Protein AF-A0A0P7BGS3-F1 (afdb_monomer_lite)

Radius of gyration: 25.05 Å; chains: 1; bounding box: 42×76×69 Å

pLDDT: mean 79.67, std 17.04, range [30.45, 95.75]

Organism: NCBI:txid78410

Sequence (194 aa):
MATTLTALPCDEKRPASTSEMSQTPFRKRADVFRLRREVEAMNYVRSHTSISVPSIFDTDMGVDDNEEGWILMERIPGRQLDEAWPKMMKAARKPIKNCPRPETVARYRSKLSDDYCITFAHADISWENILVDPTTGSVTGIVDWEMAGFWPEWWEYRKALFGSRSQPWWRDILKQIMKEHESQTEVDMDIEMF

Secondary structure (DSSP, 8-state):
-----PPPPP---PPPPTTGGGSSPEEEEEEHHHHHHHHHHHHHHHHH-S---PPEEEEE--SSTTSEEEEEE-------HHHHGGGS-GGGGHHHHTSS-HHHHHHHHTTS-S---EEEE-SS--GGGEEE-TTT--EEEE--GGG-EEEETTHHHHHHHSSS---HHHHHHHHHHS---HHHHHHHHHHHT-

Structure (mmCIF, N/CA/C/O backbone):
data_AF-A0A0P7BGS3-F1
#
_entry.id   AF-A0A0P7BGS3-F1
#
loop_
_atom_site.group_PDB
_atom_site.id
_atom_site.type_symbol
_atom_site.label_atom_id
_atom_site.label_alt_id
_atom_site.label_comp_id
_atom_site.label_asym_id
_atom_site.label_entity_id
_atom_site.label_seq_id
_atom_site.pdbx_PDB_ins_code
_atom_site.Cartn_x
_atom_site.Cartn_y
_atom_site.Cartn_z
_atom_site.occupancy
_atom_site.B_iso_or_equiv
_atom_site.auth_seq_id
_atom_site.auth_comp_id
_atom_site.auth_asym_id
_atom_site.auth_atom_id
_atom_site.pdbx_PDB_model_num
ATOM 1 N N . MET A 1 1 ? -1.335 56.518 -44.607 1.00 43.69 1 MET A N 1
ATOM 2 C CA . MET A 1 1 ? -1.767 55.675 -43.470 1.00 43.69 1 MET A CA 1
ATOM 3 C C . MET A 1 1 ? -2.932 54.816 -43.931 1.00 43.69 1 MET A C 1
ATOM 5 O O . MET A 1 1 ? -3.704 55.317 -44.736 1.00 43.69 1 MET A O 1
ATOM 9 N N . ALA A 1 2 ? -3.027 53.598 -43.387 1.00 37.81 2 ALA A N 1
ATOM 10 C CA . ALA A 1 2 ? -3.964 52.499 -43.674 1.00 37.81 2 ALA A CA 1
ATOM 11 C C . ALA A 1 2 ? -3.342 51.372 -44.515 1.00 37.81 2 ALA A C 1
ATOM 13 O O . ALA A 1 2 ? -3.339 51.421 -45.741 1.00 37.81 2 ALA A O 1
ATOM 14 N N . THR A 1 3 ? -2.855 50.339 -43.822 1.00 30.45 3 THR A N 1
ATOM 15 C CA . THR A 1 3 ? -2.667 49.003 -44.395 1.00 30.45 3 THR A CA 1
ATOM 16 C C . THR A 1 3 ? -3.462 48.030 -43.537 1.00 30.45 3 THR A C 1
ATOM 18 O O . THR A 1 3 ? -3.101 47.733 -42.401 1.00 30.45 3 THR A O 1
ATOM 21 N N . THR A 1 4 ? -4.592 47.605 -44.087 1.00 33.12 4 THR A N 1
ATOM 22 C CA . THR A 1 4 ? -5.462 46.539 -43.595 1.00 33.12 4 THR A CA 1
ATOM 23 C C . THR A 1 4 ? -4.717 45.207 -43.692 1.00 33.12 4 THR A C 1
ATOM 25 O O . THR A 1 4 ? -4.223 44.865 -44.764 1.00 33.12 4 THR A O 1
ATOM 28 N N . LEU A 1 5 ? -4.626 44.457 -42.592 1.00 32.97 5 LEU A N 1
ATOM 29 C CA . LEU A 1 5 ? -4.100 43.090 -42.583 1.00 32.97 5 LEU A CA 1
ATOM 30 C C . LEU A 1 5 ? -5.274 42.117 -42.724 1.00 32.97 5 LEU A C 1
ATOM 32 O O . LEU A 1 5 ? -6.078 41.946 -41.810 1.00 32.97 5 LEU A O 1
ATOM 36 N N . THR A 1 6 ? -5.392 41.529 -43.910 1.00 32.31 6 THR A N 1
ATOM 37 C CA . THR A 1 6 ? -6.334 40.459 -44.237 1.00 32.31 6 THR A CA 1
ATOM 38 C C . THR A 1 6 ? -5.883 39.151 -43.583 1.00 32.31 6 THR A C 1
ATOM 40 O O . THR A 1 6 ? -4.702 38.808 -43.613 1.00 32.31 6 THR A O 1
ATOM 43 N N . ALA A 1 7 ? -6.832 38.426 -42.991 1.00 36.44 7 ALA A N 1
ATOM 44 C CA . ALA A 1 7 ? -6.627 37.122 -42.368 1.00 36.44 7 ALA A CA 1
ATOM 45 C C . ALA A 1 7 ? -6.146 36.058 -43.374 1.00 36.44 7 ALA A C 1
ATOM 47 O O . ALA A 1 7 ? -6.597 36.033 -44.520 1.00 36.44 7 ALA A O 1
ATOM 48 N N . LEU A 1 8 ? -5.273 35.150 -42.922 1.00 35.50 8 LEU A N 1
ATOM 49 C CA . LEU A 1 8 ? -4.946 33.913 -43.638 1.00 35.50 8 LEU A CA 1
ATOM 50 C C . LEU A 1 8 ? -5.963 32.807 -43.282 1.00 35.50 8 LEU A C 1
ATOM 52 O O . LEU A 1 8 ? -6.430 32.780 -42.140 1.00 35.50 8 LEU A O 1
ATOM 56 N N . PRO A 1 9 ? -6.326 31.907 -44.219 1.00 30.59 9 PRO A N 1
ATOM 57 C CA . PRO A 1 9 ? -7.380 30.918 -44.008 1.00 30.59 9 PRO A CA 1
ATOM 58 C C . PRO A 1 9 ? -6.939 29.751 -43.117 1.00 30.59 9 PRO A C 1
ATOM 60 O O . PRO A 1 9 ? -5.768 29.375 -43.084 1.00 30.59 9 PRO A O 1
ATOM 63 N N . CYS A 1 10 ? -7.927 29.161 -42.443 1.00 36.12 10 CYS A N 1
ATOM 64 C CA . CYS A 1 10 ? -7.837 27.865 -41.778 1.00 36.12 10 CYS A CA 1
ATOM 65 C C . CYS A 1 10 ? -7.614 26.712 -42.769 1.00 36.12 10 CYS A C 1
ATOM 67 O O . CYS A 1 10 ? -8.164 26.715 -43.866 1.00 36.12 10 CYS A O 1
ATOM 69 N N . ASP A 1 11 ? -6.912 25.703 -42.250 1.00 45.09 11 ASP A N 1
ATOM 70 C CA . ASP A 1 11 ? -6.816 24.305 -42.677 1.00 45.09 11 ASP A CA 1
ATOM 71 C C . ASP A 1 11 ? -6.070 23.959 -43.972 1.00 45.09 11 ASP A C 1
ATOM 73 O O . ASP A 1 11 ? -6.602 24.034 -45.069 1.00 45.09 11 ASP A O 1
ATOM 77 N N . GLU A 1 12 ? -4.905 23.333 -43.782 1.00 34.34 12 GLU A N 1
ATOM 78 C CA . GLU A 1 12 ? -4.634 22.019 -44.375 1.00 34.34 12 GLU A CA 1
ATOM 79 C C . GLU A 1 12 ? -3.887 21.156 -43.340 1.00 34.34 12 GLU A C 1
ATOM 81 O O . GLU A 1 12 ? -2.688 21.311 -43.095 1.00 34.34 12 GLU A O 1
ATOM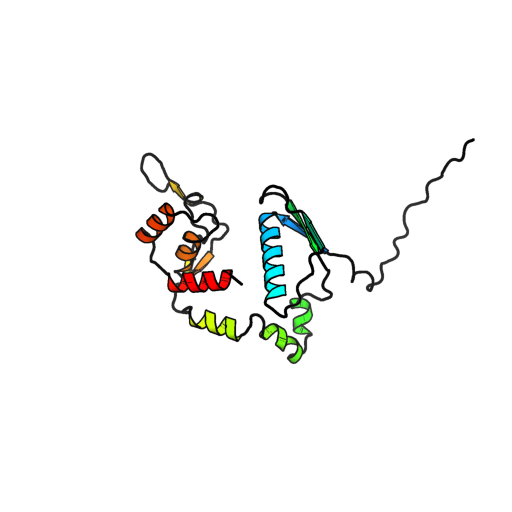 86 N N . LYS A 1 13 ? -4.609 20.234 -42.687 1.00 44.72 13 LYS A N 1
ATOM 87 C CA . LYS A 1 13 ? -4.008 19.185 -41.851 1.00 44.72 13 LYS A CA 1
ATOM 88 C C . LYS A 1 13 ? -3.167 18.262 -42.731 1.00 44.72 13 LYS A C 1
ATOM 90 O O . LYS A 1 13 ? -3.684 17.337 -43.353 1.00 44.72 13 LYS A O 1
ATOM 95 N N . ARG A 1 14 ? -1.852 18.474 -42.738 1.00 34.66 14 ARG A N 1
ATOM 96 C CA . ARG A 1 14 ? -0.886 17.480 -43.216 1.00 34.66 14 ARG A CA 1
ATOM 97 C C . ARG A 1 14 ? -0.911 16.286 -42.241 1.00 34.66 14 ARG A C 1
ATOM 99 O O . ARG A 1 14 ? -0.790 16.515 -41.037 1.00 34.66 14 ARG A O 1
ATOM 106 N N . PRO A 1 15 ? -1.081 15.029 -42.694 1.00 36.66 15 PRO A N 1
ATOM 107 C CA . PRO A 1 15 ? -1.018 13.891 -41.787 1.00 36.66 15 PRO A CA 1
ATOM 108 C C . PRO A 1 15 ? 0.413 13.790 -41.256 1.00 36.66 15 PRO A C 1
ATOM 110 O O . PRO A 1 15 ? 1.356 13.621 -42.032 1.00 36.66 15 PRO A O 1
ATOM 113 N N . ALA A 1 16 ? 0.573 13.955 -39.941 1.00 37.44 16 ALA A N 1
ATOM 114 C CA . ALA A 1 16 ? 1.862 13.814 -39.283 1.00 37.44 16 ALA A CA 1
ATOM 115 C C . ALA A 1 16 ? 2.404 12.408 -39.561 1.00 37.44 16 ALA A C 1
ATOM 117 O O . ALA A 1 16 ? 1.758 11.398 -39.273 1.00 37.44 16 ALA A O 1
ATOM 118 N N . SER A 1 17 ? 3.582 12.360 -40.177 1.00 39.94 17 SER A N 1
ATOM 119 C CA . SER A 1 17 ? 4.311 11.120 -40.404 1.00 39.94 17 SER A CA 1
ATOM 120 C C . SER A 1 17 ? 4.604 10.441 -39.063 1.00 39.94 17 SER A C 1
ATOM 122 O O . SER A 1 17 ? 4.910 11.097 -38.066 1.00 39.94 17 SER A O 1
ATOM 124 N N . THR A 1 18 ? 4.527 9.113 -39.029 1.00 48.16 18 THR A N 1
ATOM 125 C CA . THR A 1 18 ? 4.662 8.267 -37.830 1.00 48.16 18 THR A CA 1
ATOM 126 C C . THR A 1 18 ? 6.005 8.405 -37.091 1.00 48.16 18 THR A C 1
ATOM 128 O O . THR A 1 18 ? 6.179 7.799 -36.037 1.00 48.16 18 THR A O 1
ATOM 131 N N . SER A 1 19 ? 6.948 9.204 -37.602 1.00 46.94 19 SER A N 1
ATOM 132 C CA . SER A 1 19 ? 8.233 9.518 -36.970 1.00 46.94 19 SER A CA 1
ATOM 133 C C . SER A 1 19 ? 8.231 10.766 -36.074 1.00 46.94 19 SER A C 1
ATOM 135 O O . SER A 1 19 ? 9.155 10.912 -35.280 1.00 46.94 19 SER A O 1
ATOM 137 N N . GLU A 1 20 ? 7.224 11.648 -36.136 1.00 46.19 20 GLU A N 1
ATOM 138 C CA . GLU A 1 20 ? 7.198 12.886 -35.321 1.00 46.19 20 GLU A CA 1
ATOM 139 C C . GLU A 1 20 ? 6.562 12.707 -33.929 1.00 46.19 20 GLU A C 1
ATOM 141 O O . GLU A 1 20 ? 6.840 13.473 -33.010 1.00 46.19 20 GLU A O 1
ATOM 146 N N . MET A 1 21 ? 5.777 11.647 -33.708 1.00 49.75 21 MET A N 1
ATOM 147 C CA . MET A 1 21 ? 5.138 11.362 -32.408 1.00 49.75 21 MET A CA 1
ATOM 148 C C . MET A 1 21 ? 6.114 10.924 -31.297 1.00 49.75 21 MET A C 1
ATOM 150 O O . MET A 1 21 ? 5.709 10.749 -30.147 1.00 49.75 21 MET A O 1
ATOM 154 N N . SER A 1 22 ? 7.387 10.706 -31.631 1.00 54.41 22 SER A N 1
ATOM 155 C CA . SER A 1 22 ? 8.377 10.064 -30.759 1.00 54.41 22 SER A CA 1
ATOM 156 C C . SER A 1 22 ? 9.060 11.004 -29.755 1.00 54.41 22 SER A C 1
ATOM 158 O O . SER A 1 22 ? 9.829 10.510 -28.934 1.00 54.41 22 SER A O 1
ATOM 160 N N . GLN A 1 23 ? 8.848 12.323 -29.817 1.00 60.59 23 GLN A N 1
ATOM 161 C CA . GLN A 1 23 ? 9.679 13.278 -29.057 1.00 60.59 23 GLN A CA 1
ATOM 162 C C . GLN A 1 23 ? 8.910 14.287 -28.201 1.00 60.59 23 GLN A C 1
ATOM 164 O O . GLN A 1 23 ? 9.524 14.992 -27.406 1.00 60.59 23 GLN A O 1
ATOM 169 N N . THR A 1 24 ? 7.583 14.374 -28.315 1.00 79.44 24 THR A N 1
ATOM 170 C CA . THR A 1 24 ? 6.818 15.316 -27.489 1.00 79.44 24 THR A CA 1
ATOM 171 C C . THR A 1 24 ? 6.760 14.825 -26.041 1.00 79.44 24 THR A C 1
ATOM 173 O O . THR A 1 24 ? 6.298 13.695 -25.828 1.00 79.44 24 THR A O 1
ATOM 176 N N . PRO A 1 25 ? 7.163 15.649 -25.054 1.00 87.12 25 PRO A N 1
ATOM 177 C CA . PRO A 1 25 ? 7.002 15.333 -23.641 1.00 87.12 25 PRO A CA 1
ATOM 178 C C . PRO A 1 25 ? 5.564 14.932 -23.306 1.00 87.12 25 PRO A C 1
ATOM 180 O O . PRO A 1 25 ? 4.600 15.444 -23.880 1.00 87.12 25 PRO A O 1
ATOM 183 N N . PHE A 1 26 ? 5.423 13.999 -22.375 1.00 87.25 26 PHE A N 1
ATOM 184 C CA . PHE A 1 26 ? 4.135 13.509 -21.914 1.00 87.25 26 PHE A CA 1
ATOM 185 C C . PHE A 1 26 ? 3.731 14.238 -20.633 1.00 87.25 26 PHE A C 1
ATOM 187 O O . PHE A 1 26 ? 4.512 14.308 -19.684 1.00 87.25 26 PHE A O 1
ATOM 194 N N . ARG A 1 27 ? 2.503 14.768 -20.600 1.00 92.62 27 ARG A N 1
ATOM 195 C CA . ARG A 1 27 ? 1.926 15.389 -19.403 1.00 92.62 27 ARG A CA 1
ATOM 196 C C . ARG A 1 27 ? 0.868 14.473 -18.796 1.00 92.62 27 ARG A C 1
ATOM 198 O O . ARG A 1 27 ? -0.141 14.191 -19.443 1.00 92.62 27 ARG A O 1
ATOM 205 N N . LYS A 1 28 ? 1.080 14.064 -17.545 1.00 89.62 28 LYS A N 1
ATOM 206 C CA . LYS A 1 28 ? 0.115 13.312 -16.730 1.00 89.62 28 LYS A CA 1
ATOM 207 C C . LYS A 1 28 ? -0.622 14.263 -15.788 1.00 89.62 28 LYS A C 1
ATOM 209 O O . LYS A 1 28 ? 0.026 15.128 -15.212 1.00 89.62 28 LYS A O 1
ATOM 214 N N . ARG A 1 29 ? -1.939 14.092 -15.634 1.00 92.06 29 ARG A N 1
ATOM 215 C CA . ARG A 1 29 ? -2.788 14.799 -14.657 1.00 92.06 29 ARG A CA 1
ATOM 216 C C . ARG A 1 29 ? -3.412 13.795 -13.693 1.00 92.06 29 ARG A C 1
ATOM 218 O O . ARG A 1 29 ? -3.844 12.738 -14.152 1.00 92.06 29 ARG A O 1
ATOM 225 N N . ALA A 1 30 ? -3.423 14.121 -12.408 1.00 87.81 30 ALA A N 1
ATOM 226 C CA . ALA A 1 30 ? -4.082 13.376 -11.334 1.00 87.81 30 ALA A CA 1
ATOM 227 C C . ALA A 1 30 ? -4.112 14.245 -10.063 1.00 87.81 30 ALA A C 1
ATOM 229 O O . ALA A 1 30 ? -3.553 15.343 -10.063 1.00 87.81 30 ALA A O 1
ATOM 230 N N . ASP A 1 31 ? -4.702 13.725 -8.987 1.00 89.00 31 ASP A N 1
ATOM 231 C CA . ASP A 1 31 ? -4.637 14.337 -7.656 1.00 89.00 31 ASP A CA 1
ATOM 232 C C . ASP A 1 31 ? -3.172 14.498 -7.216 1.00 89.00 31 ASP A C 1
ATOM 234 O O . ASP A 1 31 ? -2.353 13.582 -7.394 1.00 89.00 31 ASP A O 1
ATOM 238 N N . VAL A 1 32 ? -2.835 15.647 -6.632 1.00 89.06 32 VAL A N 1
ATOM 239 C CA . VAL A 1 32 ? -1.477 15.996 -6.188 1.00 89.06 32 VAL A CA 1
ATOM 240 C C . VAL A 1 32 ? -0.885 14.914 -5.286 1.00 89.06 32 VAL A C 1
ATOM 242 O O . VAL A 1 32 ? 0.269 14.523 -5.489 1.00 89.06 32 VAL A O 1
ATOM 245 N N . PHE A 1 33 ? -1.680 14.355 -4.367 1.00 83.56 33 PHE A N 1
ATOM 246 C CA . PHE A 1 33 ? -1.270 13.235 -3.515 1.00 83.56 33 PHE A CA 1
ATOM 247 C C . PHE A 1 33 ? -0.662 12.072 -4.316 1.00 83.56 33 PHE A C 1
ATOM 249 O O . PHE A 1 33 ? 0.391 11.530 -3.969 1.00 83.56 33 PHE A O 1
ATOM 256 N N . ARG A 1 34 ? -1.304 11.690 -5.426 1.00 79.69 34 ARG A N 1
ATOM 257 C CA . ARG A 1 34 ? -0.848 10.586 -6.283 1.00 79.69 34 ARG A CA 1
ATOM 258 C C . ARG A 1 34 ? 0.401 10.975 -7.067 1.00 79.69 34 ARG A C 1
ATOM 260 O O . ARG A 1 34 ? 1.309 10.157 -7.209 1.00 79.69 34 ARG A O 1
ATOM 267 N N . LEU A 1 35 ? 0.463 12.218 -7.544 1.00 87.88 35 LEU A N 1
ATOM 268 C CA . LEU A 1 35 ? 1.590 12.716 -8.329 1.00 87.88 35 LEU A CA 1
ATOM 269 C C . LEU A 1 35 ? 2.872 12.843 -7.499 1.00 87.88 35 LEU A C 1
ATOM 271 O O . LEU A 1 35 ? 3.927 12.438 -7.985 1.00 87.88 35 LEU A O 1
ATOM 275 N N . ARG A 1 36 ? 2.809 13.324 -6.246 1.00 86.31 36 ARG A N 1
ATOM 276 C CA . ARG A 1 36 ? 3.991 13.390 -5.361 1.00 86.31 36 ARG A CA 1
ATOM 277 C C . ARG A 1 36 ? 4.613 12.008 -5.164 1.00 86.31 36 ARG A C 1
ATOM 279 O O . ARG A 1 36 ? 5.806 11.830 -5.408 1.00 86.31 36 ARG A O 1
ATOM 286 N N . ARG A 1 37 ? 3.783 11.014 -4.825 1.00 82.38 37 ARG A N 1
ATOM 287 C CA . ARG A 1 37 ? 4.222 9.622 -4.632 1.00 82.38 37 ARG A CA 1
ATOM 288 C C . ARG A 1 37 ? 4.829 9.030 -5.900 1.00 82.38 37 ARG A C 1
ATOM 290 O O . ARG A 1 37 ? 5.831 8.326 -5.831 1.00 82.38 37 ARG A O 1
ATOM 297 N N . GLU A 1 38 ? 4.250 9.328 -7.060 1.00 87.44 38 GLU A N 1
ATOM 298 C CA . GLU A 1 38 ? 4.785 8.870 -8.343 1.00 87.44 38 GLU A CA 1
ATOM 299 C C . GLU A 1 38 ? 6.156 9.488 -8.652 1.00 87.44 38 GLU A C 1
ATOM 301 O O . GLU A 1 38 ? 7.065 8.766 -9.060 1.00 87.44 38 GLU A O 1
ATOM 306 N N . VAL A 1 39 ? 6.347 10.788 -8.401 1.00 88.31 39 VAL A N 1
ATOM 307 C CA . VAL A 1 39 ? 7.651 11.452 -8.572 1.00 88.31 39 VAL A CA 1
ATOM 308 C C . VAL A 1 39 ? 8.712 10.863 -7.645 1.00 88.31 39 VAL A C 1
ATOM 310 O O . VAL A 1 39 ? 9.826 10.575 -8.092 1.00 88.31 39 VAL A O 1
ATOM 313 N N . GLU A 1 40 ? 8.377 10.662 -6.372 1.00 85.62 40 GLU A N 1
ATOM 314 C CA . GLU A 1 40 ? 9.280 10.067 -5.383 1.00 85.62 40 GLU A CA 1
ATOM 315 C C . GLU A 1 40 ? 9.676 8.641 -5.775 1.00 85.62 40 GLU A C 1
ATOM 317 O O . GLU A 1 40 ? 10.870 8.338 -5.848 1.00 85.62 40 GLU A O 1
ATOM 322 N N . ALA A 1 41 ? 8.700 7.805 -6.146 1.00 78.94 41 ALA A N 1
ATOM 323 C CA . ALA A 1 41 ? 8.945 6.445 -6.616 1.00 78.94 41 ALA A CA 1
ATOM 324 C C . ALA A 1 41 ? 9.819 6.428 -7.881 1.00 78.94 41 ALA A C 1
ATOM 326 O O . ALA A 1 41 ? 10.791 5.677 -7.961 1.00 78.94 41 ALA A O 1
ATOM 327 N N . MET A 1 42 ? 9.545 7.294 -8.864 1.00 85.50 42 MET A N 1
ATOM 328 C CA . MET A 1 42 ? 10.368 7.399 -10.074 1.00 85.50 42 MET A CA 1
ATOM 329 C C . MET A 1 42 ? 11.813 7.809 -9.757 1.00 85.50 42 MET A C 1
ATOM 331 O O . MET A 1 42 ? 12.750 7.258 -10.340 1.00 85.50 42 MET A O 1
ATOM 335 N N . ASN A 1 43 ? 12.020 8.749 -8.831 1.00 84.50 43 ASN A N 1
ATOM 336 C CA . ASN A 1 43 ? 13.358 9.165 -8.403 1.00 84.50 43 ASN A CA 1
ATOM 337 C C . ASN A 1 43 ? 14.094 8.052 -7.646 1.00 84.50 43 ASN A C 1
ATOM 339 O O . ASN A 1 43 ? 15.293 7.841 -7.869 1.00 84.50 43 ASN A O 1
ATOM 343 N N . TYR A 1 44 ? 13.383 7.305 -6.803 1.00 77.00 44 TYR A N 1
ATOM 344 C CA . TYR A 1 44 ? 13.933 6.152 -6.104 1.00 77.00 44 TYR A CA 1
ATOM 345 C C . TYR A 1 44 ? 14.348 5.049 -7.086 1.00 77.00 44 TYR A C 1
ATOM 347 O O . TYR A 1 44 ? 15.509 4.632 -7.097 1.00 77.00 44 TYR A O 1
ATOM 355 N N . VAL A 1 45 ? 13.447 4.636 -7.984 1.00 75.25 45 VAL A N 1
ATOM 356 C CA . VAL A 1 45 ? 13.715 3.599 -8.993 1.00 75.25 45 VAL A CA 1
ATOM 357 C C . VAL A 1 45 ? 14.902 3.987 -9.872 1.00 75.25 45 VAL A C 1
ATOM 359 O O . VAL A 1 45 ? 15.769 3.144 -10.124 1.00 75.25 45 VAL A O 1
ATOM 362 N N . ARG A 1 46 ? 14.987 5.258 -10.289 1.00 85.62 46 ARG A N 1
ATOM 363 C CA . ARG A 1 46 ? 16.107 5.770 -11.092 1.00 85.62 46 ARG A CA 1
ATOM 364 C C . ARG A 1 46 ? 17.446 5.687 -10.353 1.00 85.62 46 ARG A C 1
ATOM 366 O O . ARG A 1 46 ? 18.465 5.432 -10.986 1.00 85.62 46 ARG A O 1
ATOM 373 N N . SER A 1 47 ? 17.460 5.915 -9.039 1.00 82.19 47 SER A N 1
ATOM 374 C CA . SER A 1 47 ? 18.690 5.926 -8.230 1.00 82.19 47 SER A CA 1
ATOM 375 C C . SER A 1 47 ? 19.116 4.542 -7.722 1.00 82.19 47 SER A C 1
ATOM 377 O O . SER A 1 47 ? 20.297 4.341 -7.447 1.00 82.19 47 SER A O 1
ATOM 379 N N . HIS A 1 48 ? 18.198 3.571 -7.656 1.00 74.62 48 HIS A N 1
ATOM 380 C CA . HIS A 1 48 ? 18.449 2.257 -7.044 1.00 74.62 48 HIS A CA 1
ATOM 381 C C . HIS A 1 48 ? 18.356 1.075 -8.018 1.00 74.62 48 HIS A C 1
ATOM 383 O O . HIS A 1 48 ? 18.655 -0.073 -7.656 1.00 74.62 48 HIS A O 1
ATOM 389 N N . THR A 1 49 ? 17.958 1.306 -9.270 1.00 76.25 49 THR A N 1
ATOM 390 C CA . THR A 1 49 ? 17.799 0.242 -10.266 1.00 76.25 49 THR A CA 1
ATOM 391 C C . THR A 1 49 ? 18.348 0.649 -11.630 1.00 76.25 49 THR A C 1
ATOM 393 O O . THR A 1 49 ? 18.589 1.816 -11.909 1.00 76.25 49 THR A O 1
ATOM 396 N N . SER A 1 50 ? 18.534 -0.336 -12.507 1.00 75.44 50 SER A N 1
ATOM 397 C CA . SER A 1 50 ? 18.855 -0.117 -13.920 1.00 75.44 50 SER A CA 1
ATOM 398 C C . SER A 1 50 ? 17.607 0.027 -14.803 1.00 75.44 50 SER A C 1
ATOM 400 O O . SER A 1 50 ? 17.718 0.005 -16.030 1.00 75.44 50 SER A O 1
ATOM 402 N N . ILE A 1 51 ? 16.413 0.121 -14.205 1.00 78.31 51 ILE A N 1
ATOM 403 C CA . ILE A 1 51 ? 15.154 0.255 -14.936 1.00 78.31 51 ILE A CA 1
ATOM 404 C C . ILE A 1 51 ? 15.082 1.674 -15.492 1.00 78.31 51 ILE A C 1
ATOM 406 O O . ILE A 1 51 ? 15.159 2.654 -14.754 1.00 78.31 51 ILE A O 1
ATOM 410 N N . SER A 1 52 ? 14.911 1.780 -16.808 1.00 81.31 52 SER A N 1
ATOM 411 C CA . SER A 1 52 ? 14.672 3.067 -17.451 1.00 81.31 52 SER A CA 1
ATOM 412 C C . SER A 1 52 ? 13.265 3.551 -17.097 1.00 81.31 52 SER A C 1
ATOM 414 O O . SER A 1 52 ? 12.272 2.943 -17.494 1.00 81.31 52 SER A O 1
ATOM 416 N N . VAL A 1 53 ? 13.198 4.633 -16.324 1.00 89.44 53 VAL A N 1
ATOM 417 C CA . VAL A 1 53 ? 11.971 5.374 -16.006 1.00 89.44 53 VAL A CA 1
ATOM 418 C C . VAL A 1 53 ? 12.029 6.761 -16.653 1.00 89.44 53 VAL A C 1
ATOM 420 O O . VAL A 1 53 ? 13.133 7.290 -16.808 1.00 89.44 53 VAL A O 1
ATOM 423 N N . PRO A 1 54 ? 10.882 7.372 -17.011 1.00 91.94 54 PRO A N 1
ATOM 424 C CA . PRO A 1 54 ? 10.849 8.703 -17.617 1.00 91.94 54 PRO A CA 1
ATOM 425 C C . PRO A 1 54 ? 11.617 9.748 -16.804 1.00 91.94 54 PRO A C 1
ATOM 427 O O . PRO A 1 54 ? 11.483 9.790 -15.581 1.00 91.94 54 PRO A O 1
ATOM 430 N N . SER A 1 55 ? 12.391 10.617 -17.454 1.00 89.81 55 SER A N 1
ATOM 431 C CA . SER A 1 55 ? 12.949 11.817 -16.815 1.00 89.81 55 SER A CA 1
ATOM 432 C C . SER A 1 55 ? 11.845 12.846 -16.562 1.00 89.81 55 SER A C 1
ATOM 434 O O . SER A 1 55 ? 11.042 13.113 -17.451 1.00 89.81 55 SER A O 1
ATOM 436 N N . ILE A 1 56 ? 11.785 13.432 -15.366 1.00 92.06 56 ILE A N 1
ATOM 437 C CA . ILE A 1 56 ? 10.807 14.485 -15.051 1.00 92.06 56 ILE A CA 1
ATOM 438 C C . ILE A 1 56 ? 11.417 15.826 -15.452 1.00 92.06 56 ILE A C 1
ATOM 440 O O . ILE A 1 56 ? 12.537 16.132 -15.048 1.00 92.06 56 ILE A O 1
ATOM 444 N N . PHE A 1 57 ? 10.696 16.598 -16.260 1.00 92.75 57 PHE A N 1
ATOM 445 C CA . PHE A 1 57 ? 11.128 17.922 -16.703 1.00 92.75 57 PHE A CA 1
ATOM 446 C C . PHE A 1 57 ? 10.546 19.027 -15.833 1.00 92.75 57 PHE A C 1
ATOM 448 O O . PHE A 1 57 ? 11.251 19.982 -15.527 1.00 92.75 57 PHE A O 1
ATOM 455 N N . ASP A 1 58 ? 9.271 18.900 -15.462 1.00 92.75 58 ASP A N 1
ATOM 456 C CA . ASP A 1 58 ? 8.564 19.914 -14.685 1.00 92.75 58 ASP A CA 1
ATOM 457 C C . ASP A 1 58 ? 7.357 19.311 -13.952 1.00 92.75 58 ASP A C 1
ATOM 459 O O . ASP A 1 58 ? 6.829 18.266 -14.353 1.00 92.75 58 ASP A O 1
ATOM 463 N N . THR A 1 59 ? 6.912 19.970 -12.888 1.00 93.25 59 THR A N 1
ATOM 464 C CA . THR A 1 59 ? 5.803 19.521 -12.041 1.00 93.25 59 THR A CA 1
ATOM 465 C C . THR A 1 59 ? 4.985 20.692 -11.526 1.00 93.25 59 THR A C 1
ATOM 467 O O . THR A 1 59 ? 5.546 21.695 -11.096 1.00 93.25 59 THR A O 1
ATOM 470 N N . ASP A 1 60 ? 3.676 20.498 -11.446 1.00 93.38 60 ASP A N 1
ATOM 471 C CA . ASP A 1 60 ? 2.749 21.362 -10.725 1.00 93.38 60 ASP A CA 1
ATOM 472 C C . ASP A 1 60 ? 2.041 20.520 -9.669 1.00 93.38 60 ASP A C 1
ATOM 474 O O . ASP A 1 60 ? 1.311 19.577 -9.987 1.00 93.38 60 ASP A O 1
ATOM 478 N N . MET A 1 61 ? 2.350 20.822 -8.413 1.00 88.94 61 MET A N 1
ATOM 479 C CA . MET A 1 61 ? 1.973 20.012 -7.258 1.00 88.94 61 MET A CA 1
ATOM 480 C C . MET A 1 61 ? 0.972 20.733 -6.352 1.00 88.94 61 MET A C 1
ATOM 482 O O . MET A 1 61 ? 0.890 20.376 -5.179 1.00 88.94 61 MET A O 1
ATOM 486 N N . GLY A 1 62 ? 0.259 21.741 -6.871 1.00 81.88 62 GLY A N 1
ATOM 487 C CA . GLY A 1 62 ? -0.776 22.474 -6.133 1.00 81.88 62 GLY A CA 1
ATOM 488 C C . GLY A 1 62 ? -0.313 23.025 -4.778 1.00 81.88 62 GLY A C 1
ATOM 489 O O . GLY A 1 62 ? 0.883 23.069 -4.463 1.00 81.88 62 GLY A O 1
ATOM 490 N N . VAL A 1 63 ? -1.278 23.455 -3.967 1.00 79.25 63 VAL A N 1
ATOM 491 C CA . VAL A 1 63 ? -1.055 23.815 -2.556 1.00 79.25 63 VAL A CA 1
ATOM 492 C C . VAL A 1 63 ? -1.595 22.722 -1.629 1.00 79.25 63 VAL A C 1
ATOM 494 O O . VAL A 1 63 ? -0.987 22.462 -0.591 1.00 79.25 63 VAL A O 1
ATOM 497 N N . ASP A 1 64 ? -2.685 22.058 -2.024 1.00 83.62 64 ASP A N 1
ATOM 498 C CA . ASP A 1 64 ? -3.333 20.965 -1.288 1.00 83.62 64 ASP A CA 1
ATOM 499 C C . ASP A 1 64 ? -3.173 19.632 -2.040 1.00 83.62 64 ASP A C 1
ATOM 501 O O . ASP A 1 64 ? -3.128 19.577 -3.269 1.00 83.62 64 ASP A O 1
ATOM 505 N N . ASP A 1 65 ? -3.093 18.536 -1.293 1.00 78.00 65 ASP A N 1
ATOM 506 C CA . ASP A 1 65 ? -2.951 17.180 -1.821 1.00 78.00 65 ASP A CA 1
ATOM 507 C C . ASP A 1 65 ? -4.209 16.674 -2.555 1.00 78.00 65 ASP A C 1
ATOM 509 O O . ASP A 1 65 ? -4.107 15.750 -3.370 1.00 78.00 65 ASP A O 1
ATOM 513 N N . ASN A 1 66 ? -5.366 17.298 -2.310 1.00 80.19 66 ASN A N 1
ATOM 514 C CA . ASN A 1 66 ? -6.638 17.006 -2.982 1.00 80.19 66 ASN A CA 1
ATOM 515 C C . ASN A 1 66 ? -6.856 17.809 -4.276 1.00 80.19 66 ASN A C 1
ATOM 517 O O . ASN A 1 66 ? -7.878 17.637 -4.940 1.00 80.19 66 ASN A O 1
ATOM 521 N N . GLU A 1 67 ? -5.940 18.713 -4.628 1.00 86.69 67 GLU A N 1
ATOM 522 C CA . GLU A 1 67 ? -6.027 19.468 -5.877 1.00 86.69 67 GLU A CA 1
ATOM 523 C C . GLU A 1 67 ? -5.574 18.622 -7.073 1.00 86.69 67 GLU A C 1
ATOM 525 O O . GLU A 1 67 ? -4.797 17.674 -6.946 1.00 86.69 67 GLU A O 1
ATOM 530 N N . GLU A 1 68 ? -6.039 18.982 -8.269 1.00 90.25 68 GLU A N 1
ATOM 531 C CA . GLU A 1 68 ? -5.485 18.422 -9.498 1.00 90.25 68 GLU A CA 1
ATOM 532 C C . GLU A 1 68 ? -4.115 19.048 -9.787 1.00 90.25 68 GLU A C 1
ATOM 534 O O . GLU A 1 68 ? -3.982 20.266 -9.895 1.00 90.25 68 GLU A O 1
ATOM 539 N N . GLY A 1 69 ? -3.104 18.204 -9.984 1.00 92.81 69 GLY A N 1
ATOM 540 C CA . GLY A 1 69 ? -1.767 18.610 -10.408 1.00 92.81 69 GLY A CA 1
ATOM 541 C C . GLY A 1 69 ? -1.373 18.009 -11.755 1.00 92.81 69 GLY A C 1
ATOM 542 O O . GLY A 1 69 ? -2.150 17.316 -12.431 1.00 92.81 69 GLY A O 1
ATOM 543 N N . TRP A 1 70 ? -0.119 18.227 -12.155 1.00 94.44 70 TRP A N 1
ATOM 544 C CA . TRP A 1 70 ? 0.460 17.534 -13.303 1.00 94.44 70 TRP A CA 1
ATOM 545 C C . TRP A 1 70 ? 1.970 17.302 -13.209 1.00 94.44 70 TRP A C 1
ATOM 547 O O . TRP A 1 70 ? 2.713 18.053 -12.588 1.00 94.44 70 TRP A O 1
ATOM 557 N N . ILE A 1 71 ? 2.438 16.269 -13.913 1.00 95.44 71 ILE A N 1
ATOM 558 C CA . ILE A 1 71 ? 3.863 15.991 -14.141 1.00 95.44 71 ILE A CA 1
ATOM 559 C C . ILE A 1 71 ? 4.122 16.042 -15.645 1.00 95.44 71 ILE A C 1
ATOM 561 O O . ILE A 1 71 ? 3.417 15.389 -16.423 1.00 95.44 71 ILE A O 1
ATOM 565 N N . LEU A 1 72 ? 5.131 16.808 -16.059 1.00 94.75 72 LEU A N 1
ATOM 566 C CA . LEU A 1 72 ? 5.663 16.819 -17.417 1.00 94.75 72 LEU A CA 1
ATOM 567 C C . LEU A 1 72 ? 6.948 15.992 -17.456 1.00 94.75 72 LEU A C 1
ATOM 569 O O . LEU A 1 72 ? 7.913 16.289 -16.753 1.00 94.75 72 LEU A O 1
ATOM 573 N N . MET A 1 73 ? 6.972 14.963 -18.295 1.00 93.88 73 MET A N 1
ATOM 574 C CA . MET A 1 73 ? 8.070 14.003 -18.330 1.00 93.88 73 MET A CA 1
ATOM 575 C C . MET A 1 73 ? 8.431 13.547 -19.740 1.00 93.88 73 MET A C 1
ATOM 577 O O . MET A 1 73 ? 7.681 13.715 -20.705 1.00 93.88 73 MET A O 1
ATOM 581 N N . GLU A 1 74 ? 9.616 12.962 -19.845 1.00 92.38 74 GLU A N 1
ATOM 582 C CA . GLU A 1 74 ? 10.139 12.307 -21.030 1.00 92.38 74 GLU A CA 1
ATOM 583 C C . GLU A 1 74 ? 9.150 11.267 -21.563 1.00 92.38 74 GLU A C 1
ATOM 585 O O . GLU A 1 74 ? 8.614 10.432 -20.832 1.00 92.38 74 GLU A O 1
ATOM 590 N N . ARG A 1 75 ? 8.921 11.282 -22.875 1.00 86.94 75 ARG A N 1
ATOM 591 C CA . ARG A 1 75 ? 8.176 10.214 -23.532 1.00 86.94 75 ARG A CA 1
ATOM 592 C C . ARG A 1 75 ? 9.129 9.058 -23.816 1.00 86.94 75 ARG A C 1
ATOM 594 O O . ARG A 1 75 ? 9.957 9.156 -24.714 1.00 86.94 75 ARG A O 1
ATOM 601 N N . ILE A 1 76 ? 8.969 7.945 -23.104 1.00 86.00 76 ILE A N 1
ATOM 602 C CA . ILE A 1 76 ? 9.739 6.729 -23.388 1.00 86.00 76 ILE A CA 1
ATOM 603 C C . ILE A 1 76 ? 9.196 6.063 -24.666 1.00 86.00 76 ILE A C 1
ATOM 605 O O . ILE A 1 76 ? 8.000 5.746 -24.726 1.00 86.00 76 ILE A O 1
ATOM 609 N N . PRO A 1 77 ? 10.027 5.846 -25.704 1.00 83.50 77 PRO A N 1
ATOM 610 C CA . PRO A 1 77 ? 9.597 5.167 -26.920 1.00 83.50 77 PRO A CA 1
ATOM 611 C C . PRO A 1 77 ? 9.350 3.680 -26.640 1.00 83.50 77 PRO A C 1
ATOM 613 O O . PRO A 1 77 ? 10.191 2.988 -26.070 1.00 83.50 77 PRO A O 1
ATOM 616 N N . GLY A 1 78 ? 8.200 3.161 -27.069 1.00 83.94 78 GLY A N 1
ATOM 617 C CA . GLY A 1 78 ? 7.862 1.757 -26.855 1.00 83.94 78 GLY A CA 1
ATOM 618 C C . GLY A 1 78 ? 6.417 1.410 -27.191 1.00 83.94 78 GLY A C 1
ATOM 619 O O . GLY A 1 78 ? 5.630 2.259 -27.608 1.00 83.94 78 GLY A O 1
ATOM 620 N N . ARG A 1 79 ? 6.086 0.130 -27.006 1.00 84.12 79 ARG A N 1
ATOM 621 C CA . ARG A 1 79 ? 4.718 -0.407 -27.039 1.00 84.12 79 ARG A CA 1
ATOM 622 C C . ARG A 1 79 ? 4.375 -0.984 -25.673 1.00 84.12 79 ARG A C 1
ATOM 624 O O . ARG A 1 79 ? 5.285 -1.381 -24.943 1.00 84.12 79 ARG A O 1
ATOM 631 N N . GLN A 1 80 ? 3.085 -1.039 -25.354 1.00 82.12 80 GLN A N 1
ATOM 632 C CA . GLN A 1 80 ? 2.628 -1.689 -24.129 1.00 82.12 80 GLN A CA 1
ATOM 633 C C . GLN A 1 80 ? 2.982 -3.182 -24.153 1.00 82.12 80 GLN A C 1
ATOM 635 O O . GLN A 1 80 ? 3.144 -3.799 -25.215 1.00 82.12 80 GLN A O 1
ATOM 640 N N . LEU A 1 81 ? 3.207 -3.744 -22.965 1.00 81.25 81 LEU A N 1
ATOM 641 C CA . LEU A 1 81 ? 3.776 -5.079 -22.841 1.00 81.25 81 LEU A CA 1
ATOM 642 C C . LEU A 1 81 ? 2.831 -6.153 -23.378 1.00 81.25 81 LEU A C 1
ATOM 644 O O . LEU A 1 81 ? 3.295 -7.067 -24.044 1.00 81.25 81 LEU A O 1
ATOM 648 N N . ASP A 1 82 ? 1.535 -6.040 -23.129 1.00 75.25 82 ASP A N 1
ATOM 649 C CA . ASP A 1 82 ? 0.492 -6.941 -23.625 1.00 75.25 82 ASP A CA 1
ATOM 650 C C . ASP A 1 82 ? 0.466 -7.023 -25.163 1.00 75.25 82 ASP A C 1
ATOM 652 O O . ASP A 1 82 ? 0.409 -8.120 -25.725 1.00 75.25 82 ASP A O 1
ATOM 656 N N . GLU A 1 83 ? 0.626 -5.892 -25.854 1.00 85.69 83 GLU A N 1
ATOM 657 C CA . GLU A 1 83 ? 0.698 -5.838 -27.318 1.00 85.69 83 GLU A CA 1
ATOM 658 C C . GLU A 1 83 ? 1.990 -6.460 -27.873 1.00 85.69 83 GLU A C 1
ATOM 660 O O . GLU A 1 83 ? 2.012 -7.052 -28.965 1.00 85.69 83 GLU A O 1
ATOM 665 N N . ALA A 1 84 ? 3.097 -6.291 -27.145 1.00 85.94 84 ALA A N 1
ATOM 666 C CA . ALA A 1 84 ? 4.419 -6.742 -27.561 1.00 85.94 84 ALA A CA 1
ATOM 667 C C . ALA A 1 84 ? 4.690 -8.211 -27.190 1.00 85.94 84 ALA A C 1
ATOM 669 O O . ALA A 1 84 ? 5.338 -8.933 -27.954 1.00 85.94 84 ALA A O 1
ATOM 670 N N . TRP A 1 85 ? 4.187 -8.682 -26.047 1.00 81.75 85 TRP A N 1
ATOM 671 C CA . TRP A 1 85 ? 4.554 -9.950 -25.413 1.00 81.75 85 TRP A CA 1
ATOM 672 C C . TRP A 1 85 ? 4.355 -11.180 -26.307 1.00 81.75 85 TRP A C 1
ATOM 674 O O . TRP A 1 85 ? 5.302 -11.973 -26.409 1.00 81.75 85 TRP A O 1
ATOM 684 N N . PRO A 1 86 ? 3.223 -11.348 -27.030 1.00 88.94 86 PRO A N 1
ATOM 685 C CA . PRO A 1 86 ? 3.036 -12.477 -27.944 1.00 88.94 86 PRO A CA 1
ATOM 686 C C . PRO A 1 86 ? 4.069 -12.511 -29.078 1.00 88.94 86 PRO A C 1
ATOM 688 O O . PRO A 1 86 ? 4.414 -13.584 -29.565 1.00 88.94 86 PRO A O 1
ATOM 691 N N . LYS A 1 87 ? 4.593 -11.342 -29.469 1.00 87.25 87 LYS A N 1
ATOM 692 C CA . LYS A 1 87 ? 5.522 -11.154 -30.595 1.00 87.25 87 LYS A CA 1
ATOM 693 C C . LYS A 1 87 ? 6.995 -11.176 -30.166 1.00 87.25 87 LYS A C 1
ATOM 695 O O . LYS A 1 87 ? 7.879 -11.283 -31.011 1.00 87.25 87 LYS A O 1
ATOM 700 N N . MET A 1 88 ? 7.283 -11.073 -28.867 1.00 83.38 88 MET A N 1
ATOM 701 C CA . MET A 1 88 ? 8.651 -11.060 -28.339 1.00 83.38 88 MET A CA 1
ATOM 702 C C . MET A 1 88 ? 9.282 -12.456 -28.294 1.00 83.38 88 MET A C 1
ATOM 704 O O . MET A 1 88 ? 8.701 -13.403 -27.758 1.00 83.38 88 MET A O 1
ATOM 708 N N . MET A 1 89 ? 10.540 -12.558 -28.739 1.00 82.75 89 MET A N 1
ATOM 709 C CA . MET A 1 89 ? 11.367 -13.758 -28.564 1.00 82.75 89 MET A CA 1
ATOM 710 C C . MET A 1 89 ? 11.633 -14.045 -27.077 1.00 82.75 89 MET A C 1
ATOM 712 O O . MET A 1 89 ? 11.835 -13.128 -26.282 1.00 82.75 89 MET A O 1
ATOM 716 N N . LYS A 1 90 ? 11.721 -15.328 -26.693 1.00 74.44 90 LYS A N 1
ATOM 717 C CA . LYS A 1 90 ? 11.932 -15.748 -25.290 1.00 74.44 90 LYS A CA 1
ATOM 718 C C . LYS A 1 90 ? 13.159 -15.098 -24.628 1.00 74.44 90 LYS A C 1
ATOM 720 O O . LYS A 1 90 ? 13.086 -14.755 -23.452 1.00 74.44 90 LYS A O 1
ATOM 725 N N . ALA A 1 91 ? 14.252 -14.896 -25.368 1.00 73.06 91 ALA A N 1
ATOM 726 C CA . ALA A 1 91 ? 15.467 -14.251 -24.860 1.00 73.06 91 ALA A CA 1
ATOM 727 C C . ALA A 1 91 ? 15.250 -12.770 -24.494 1.00 73.06 91 ALA A C 1
ATOM 729 O O . ALA A 1 91 ? 15.753 -12.314 -23.470 1.00 73.06 91 ALA A O 1
ATOM 730 N N . ALA A 1 92 ? 14.428 -12.046 -25.261 1.00 72.12 92 ALA A N 1
ATOM 731 C CA . ALA A 1 92 ? 14.088 -10.645 -25.000 1.00 72.12 92 ALA A CA 1
ATOM 732 C C . ALA A 1 92 ? 13.184 -10.462 -23.766 1.00 72.12 92 ALA A C 1
ATOM 734 O O . ALA A 1 92 ? 13.081 -9.363 -23.234 1.00 72.12 92 ALA A O 1
ATOM 735 N N . ARG A 1 93 ? 12.560 -11.539 -23.265 1.00 72.75 93 ARG A N 1
ATOM 736 C CA . ARG A 1 93 ? 11.778 -11.524 -22.016 1.00 72.75 93 ARG A CA 1
ATOM 737 C C . ARG A 1 93 ? 12.655 -11.640 -20.758 1.00 72.75 93 ARG A C 1
ATOM 739 O O . ARG A 1 93 ? 12.155 -11.446 -19.656 1.00 72.75 93 ARG A O 1
ATOM 746 N N . LYS A 1 94 ? 13.947 -11.979 -20.892 1.00 63.22 94 LYS A N 1
ATOM 747 C CA . LYS A 1 94 ? 14.861 -12.236 -19.760 1.00 63.22 94 LYS A CA 1
ATOM 748 C C . LYS A 1 94 ? 15.057 -11.023 -18.826 1.00 63.22 94 LYS A C 1
ATOM 750 O O . LYS A 1 94 ? 14.990 -11.241 -17.623 1.00 63.22 94 LYS A O 1
ATOM 755 N N . PRO A 1 95 ? 15.241 -9.778 -19.313 1.00 59.75 95 PRO A N 1
ATOM 756 C CA . PRO A 1 95 ? 15.372 -8.610 -18.435 1.00 59.75 95 PRO A CA 1
ATOM 757 C C . PRO A 1 95 ? 14.111 -8.344 -17.599 1.00 59.75 95 PRO A C 1
ATOM 759 O O . PRO A 1 95 ? 14.222 -8.036 -16.420 1.00 59.75 95 PRO A O 1
ATOM 762 N N . ILE A 1 96 ? 12.922 -8.558 -18.179 1.00 61.56 96 ILE A N 1
ATOM 763 C CA . ILE A 1 96 ? 11.624 -8.388 -17.500 1.00 61.56 96 ILE A CA 1
ATOM 764 C C . ILE A 1 96 ? 11.452 -9.426 -16.384 1.00 61.56 96 ILE A C 1
ATOM 766 O O . ILE A 1 96 ? 10.978 -9.101 -15.307 1.00 61.56 96 ILE A O 1
ATOM 770 N N . LYS A 1 97 ? 11.906 -10.667 -16.597 1.00 60.56 97 LYS A N 1
ATOM 771 C CA . LYS A 1 97 ? 11.879 -11.715 -15.559 1.00 60.56 97 LYS A CA 1
ATOM 772 C C . LYS A 1 97 ? 12.755 -11.408 -14.342 1.00 60.56 97 LYS A C 1
ATOM 774 O O . LYS A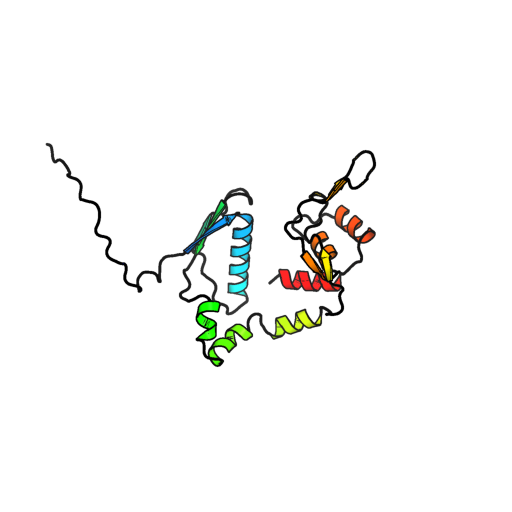 1 97 ? 12.539 -11.996 -13.291 1.00 60.56 97 LYS A O 1
ATOM 779 N N . ASN A 1 98 ? 13.746 -10.534 -14.500 1.00 56.62 98 ASN A N 1
ATOM 780 C CA . ASN A 1 98 ? 14.679 -10.163 -13.442 1.00 56.62 98 ASN A CA 1
ATOM 781 C C . ASN A 1 9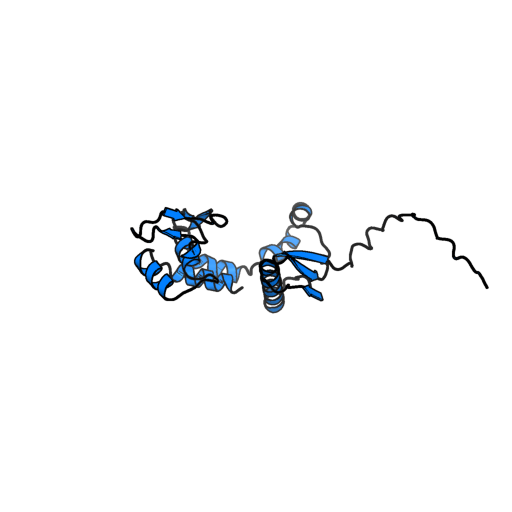8 ? 14.291 -8.842 -12.752 1.00 56.62 98 ASN A C 1
ATOM 783 O O . ASN A 1 98 ? 15.110 -8.254 -12.044 1.00 56.62 98 ASN A O 1
ATOM 787 N N . CYS A 1 99 ? 13.070 -8.361 -12.987 1.00 56.16 99 CYS A N 1
ATOM 788 C CA . CYS A 1 99 ? 12.515 -7.157 -12.395 1.00 56.16 99 CYS A CA 1
ATOM 789 C C . CYS A 1 99 ? 11.169 -7.507 -11.726 1.00 56.16 99 CYS A C 1
ATOM 791 O O . CYS A 1 99 ? 10.251 -7.920 -12.435 1.00 56.16 99 CYS A O 1
ATOM 793 N N . PRO A 1 100 ? 11.047 -7.389 -10.389 1.00 62.88 100 PRO A N 1
ATOM 794 C CA . PRO A 1 100 ? 12.072 -6.935 -9.440 1.00 62.88 100 PRO A CA 1
ATOM 795 C C . PRO A 1 100 ? 13.241 -7.932 -9.336 1.00 62.88 100 PRO A C 1
ATOM 797 O O . PRO A 1 100 ? 13.116 -9.079 -9.767 1.00 62.88 100 PRO A O 1
ATOM 800 N N . ARG A 1 101 ? 14.393 -7.494 -8.794 1.00 66.31 101 ARG A N 1
ATOM 801 C CA . ARG A 1 101 ? 15.603 -8.333 -8.658 1.00 66.31 101 ARG A CA 1
ATOM 802 C C . ARG A 1 101 ? 15.206 -9.687 -8.040 1.00 66.31 101 ARG A C 1
ATOM 804 O O . ARG A 1 101 ? 14.710 -9.676 -6.911 1.00 66.31 101 ARG A O 1
ATOM 811 N N . PRO A 1 102 ? 15.408 -10.837 -8.717 1.00 69.62 102 PRO A N 1
ATOM 812 C CA . PRO A 1 102 ? 14.891 -12.123 -8.245 1.00 69.62 102 PRO A CA 1
ATOM 813 C C . PRO A 1 102 ? 15.376 -12.488 -6.845 1.00 69.62 102 PRO A C 1
ATOM 815 O O . PRO A 1 102 ? 14.640 -13.085 -6.073 1.00 69.62 102 PRO A O 1
ATOM 818 N N . GLU A 1 103 ? 16.594 -12.075 -6.500 1.00 72.75 103 GLU A N 1
ATOM 819 C CA . GLU A 1 103 ? 17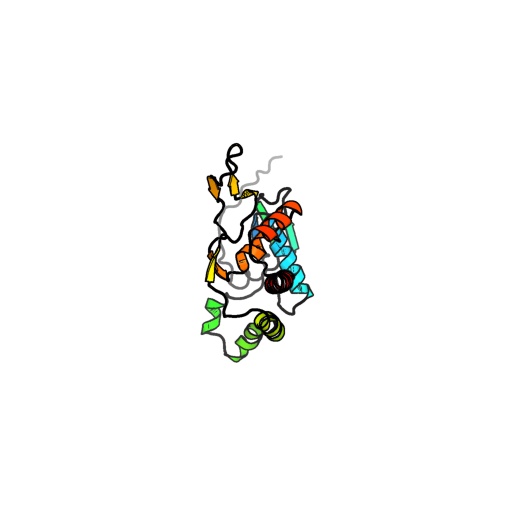.187 -12.236 -5.171 1.00 72.75 103 GLU A CA 1
ATOM 820 C C . GLU A 1 103 ? 16.414 -11.459 -4.098 1.00 72.75 103 GLU A C 1
ATOM 822 O O . GLU A 1 103 ? 16.147 -11.991 -3.025 1.00 72.75 103 GLU A O 1
ATOM 827 N N . THR A 1 104 ? 15.999 -10.224 -4.396 1.00 72.94 104 THR A N 1
ATOM 828 C CA . THR A 1 104 ? 15.184 -9.393 -3.501 1.00 72.94 104 THR A CA 1
ATOM 829 C C . THR A 1 104 ? 13.792 -9.993 -3.325 1.00 72.94 104 THR A C 1
ATOM 831 O O . THR A 1 104 ? 13.329 -10.129 -2.195 1.00 72.94 104 THR A O 1
ATOM 834 N N . VAL A 1 105 ? 13.160 -10.425 -4.424 1.00 76.69 105 VAL A N 1
ATOM 835 C CA . VAL A 1 105 ? 11.856 -11.107 -4.380 1.00 76.69 105 VAL A CA 1
ATOM 836 C C . VAL A 1 105 ? 11.956 -12.383 -3.550 1.00 76.69 105 VAL A C 1
ATOM 838 O O . VAL A 1 105 ? 11.176 -12.558 -2.624 1.00 76.69 105 VAL A O 1
ATOM 841 N N . ALA A 1 106 ? 12.943 -13.242 -3.818 1.00 79.81 106 ALA A N 1
ATOM 842 C CA . ALA A 1 106 ? 13.148 -14.485 -3.080 1.00 79.81 106 ALA A CA 1
ATOM 843 C C . ALA A 1 106 ? 13.416 -14.236 -1.587 1.00 79.81 106 ALA A C 1
ATOM 845 O O . ALA A 1 106 ? 12.875 -14.951 -0.745 1.00 79.81 106 ALA A O 1
ATOM 846 N N . ARG A 1 107 ? 14.202 -13.201 -1.255 1.00 83.94 107 ARG A N 1
ATOM 847 C CA . ARG A 1 107 ? 14.526 -12.819 0.126 1.00 83.94 107 ARG A CA 1
ATOM 848 C C . ARG A 1 107 ? 13.309 -12.367 0.923 1.00 83.94 107 ARG A C 1
ATOM 850 O O . ARG A 1 107 ? 13.205 -12.732 2.085 1.00 83.94 107 ARG A O 1
ATOM 857 N N . TYR A 1 108 ? 12.436 -11.535 0.357 1.00 85.19 108 TYR A N 1
ATOM 858 C CA . TYR A 1 108 ? 11.234 -11.087 1.072 1.00 85.19 108 TYR A CA 1
ATOM 859 C C . TYR A 1 108 ? 10.151 -12.155 1.070 1.00 85.19 108 TYR A C 1
ATOM 861 O O . TYR A 1 108 ? 9.507 -12.391 2.089 1.00 85.19 108 TYR A O 1
ATOM 869 N N . ARG A 1 109 ? 10.014 -12.872 -0.046 1.00 85.56 109 ARG A N 1
ATOM 870 C CA . ARG A 1 109 ? 9.042 -13.949 -0.179 1.00 85.56 109 ARG A CA 1
ATOM 871 C C . ARG A 1 109 ? 9.265 -15.069 0.831 1.00 85.56 109 ARG A C 1
ATOM 873 O O . ARG A 1 109 ? 8.287 -15.587 1.353 1.00 85.56 109 ARG A O 1
ATOM 880 N N . SER A 1 110 ? 10.517 -15.421 1.129 1.00 87.75 110 SER A N 1
ATOM 881 C CA . SER A 1 110 ? 10.832 -16.451 2.129 1.00 87.75 110 SER A CA 1
ATOM 882 C C . SER A 1 110 ? 10.487 -16.049 3.566 1.00 87.75 110 SER A C 1
ATOM 884 O O . SER A 1 110 ? 10.406 -16.921 4.426 1.00 87.75 110 SER A O 1
ATOM 886 N N . LYS A 1 111 ? 10.275 -14.755 3.835 1.00 88.50 111 LYS A N 1
ATOM 887 C CA . LYS A 1 111 ? 9.869 -14.247 5.153 1.00 88.50 111 LYS A CA 1
ATOM 888 C C . LYS A 1 111 ? 8.347 -14.202 5.343 1.00 88.50 111 LYS A C 1
ATOM 890 O O . LYS A 1 111 ? 7.888 -13.977 6.459 1.00 88.50 111 LYS A O 1
ATOM 895 N N . LEU A 1 112 ? 7.569 -14.405 4.278 1.00 88.81 112 LEU A N 1
ATOM 896 C CA . LEU A 1 112 ? 6.107 -14.426 4.314 1.00 88.81 112 LEU A CA 1
ATOM 897 C C . LEU A 1 112 ? 5.618 -15.858 4.083 1.00 88.81 112 LEU A C 1
ATOM 899 O O . LEU A 1 112 ? 5.871 -16.439 3.027 1.00 88.81 112 LEU A O 1
ATOM 903 N N . SER A 1 113 ? 4.927 -16.422 5.076 1.00 88.12 113 SER A N 1
ATOM 904 C CA . SER A 1 113 ? 4.295 -17.740 4.957 1.00 88.12 113 SER A CA 1
ATOM 905 C C . SER A 1 113 ? 3.147 -17.737 3.938 1.00 88.12 113 SER A C 1
ATOM 907 O O . SER A 1 113 ? 2.510 -16.710 3.718 1.00 88.12 113 SER A O 1
ATOM 909 N N . ASP A 1 114 ? 2.869 -18.899 3.345 1.00 87.38 114 ASP A N 1
ATOM 910 C CA . ASP A 1 114 ? 1.673 -19.139 2.521 1.00 87.38 114 ASP A CA 1
ATOM 911 C C . ASP A 1 114 ? 0.487 -19.679 3.321 1.00 87.38 114 ASP A C 1
ATOM 913 O O . ASP A 1 114 ? -0.622 -19.763 2.801 1.00 87.38 114 ASP A O 1
ATOM 917 N N . ASP A 1 115 ? 0.709 -20.020 4.589 1.00 91.38 115 ASP A N 1
ATOM 918 C CA . ASP A 1 115 ? -0.287 -20.675 5.437 1.00 91.38 115 ASP A CA 1
ATOM 919 C C . ASP A 1 115 ? -1.231 -19.679 6.132 1.00 91.38 115 ASP A C 1
ATOM 921 O O . ASP A 1 115 ? -2.017 -20.062 7.001 1.00 91.38 115 ASP A O 1
ATOM 925 N N . TYR A 1 116 ? -1.155 -18.388 5.794 1.00 90.06 116 TYR A N 1
ATOM 926 C CA . TYR A 1 116 ? -2.063 -17.395 6.359 1.00 90.06 116 TYR A CA 1
ATOM 927 C C . TYR A 1 116 ? -3.481 -17.602 5.844 1.00 90.06 116 TYR A C 1
ATOM 929 O O . TYR A 1 116 ? -3.714 -17.798 4.649 1.00 90.06 116 TYR A O 1
ATOM 937 N N . CYS A 1 117 ? -4.446 -17.468 6.750 1.00 92.19 117 CYS A N 1
ATOM 938 C CA 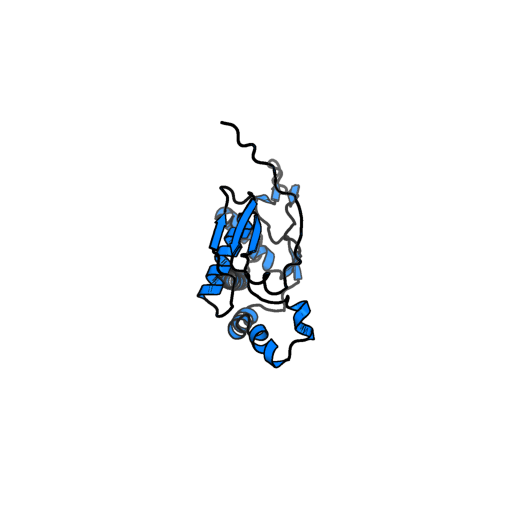. CYS A 1 117 ? -5.836 -17.380 6.351 1.00 92.19 117 CYS A CA 1
ATOM 939 C C . CYS A 1 117 ? -6.041 -16.117 5.506 1.00 92.19 117 CYS A C 1
ATOM 941 O O . CYS A 1 117 ? -5.554 -15.039 5.858 1.00 92.19 117 CYS A O 1
ATOM 943 N N . ILE A 1 118 ? -6.768 -16.255 4.399 1.00 93.88 118 ILE A N 1
ATOM 944 C CA . ILE A 1 118 ? -7.229 -15.115 3.613 1.00 93.88 118 ILE A CA 1
ATOM 945 C C . ILE A 1 118 ? -8.552 -14.647 4.212 1.00 93.88 118 ILE A C 1
ATOM 947 O O . ILE A 1 118 ? -9.552 -15.368 4.175 1.00 93.88 118 ILE A O 1
ATOM 951 N N . THR A 1 119 ? -8.553 -13.441 4.766 1.00 92.62 119 THR A N 1
ATOM 952 C CA . THR A 1 119 ? -9.710 -12.823 5.411 1.00 92.62 119 THR A CA 1
ATOM 953 C C . THR A 1 119 ? -10.145 -11.587 4.637 1.00 92.62 119 THR A C 1
ATOM 955 O O . THR A 1 119 ? -9.357 -10.947 3.941 1.00 92.62 119 THR A O 1
ATOM 958 N N . PHE A 1 120 ? -11.428 -11.248 4.732 1.00 91.62 120 PHE A N 1
ATOM 959 C CA . PHE A 1 120 ? -11.888 -9.957 4.237 1.00 91.62 120 PHE A CA 1
ATOM 960 C C . PHE A 1 120 ? -11.393 -8.866 5.192 1.00 91.62 120 PHE A C 1
ATOM 962 O O . PHE A 1 120 ? -11.621 -8.962 6.398 1.00 91.62 120 PHE A O 1
ATOM 969 N N . ALA A 1 121 ? -10.690 -7.878 4.653 1.00 92.88 121 ALA A N 1
ATOM 970 C CA . ALA A 1 121 ? -10.048 -6.798 5.387 1.00 92.88 121 ALA A CA 1
ATOM 971 C C . ALA A 1 121 ? -10.533 -5.451 4.826 1.00 92.88 121 ALA A C 1
ATOM 973 O O . ALA A 1 121 ? -10.737 -5.322 3.616 1.00 92.88 121 ALA A O 1
ATOM 974 N N . HIS A 1 122 ? -10.698 -4.459 5.695 1.00 93.88 122 HIS A N 1
ATOM 975 C CA . HIS A 1 122 ? -10.939 -3.065 5.334 1.00 93.88 122 HIS A CA 1
ATOM 976 C C . HIS A 1 122 ? -9.706 -2.445 4.662 1.00 93.88 122 HIS A C 1
ATOM 978 O O . HIS A 1 122 ? -9.848 -1.658 3.733 1.00 93.88 122 HIS A O 1
ATOM 984 N N . ALA A 1 123 ? -8.500 -2.817 5.116 1.00 90.94 123 ALA A N 1
ATOM 985 C CA . ALA A 1 123 ? -7.196 -2.381 4.588 1.00 90.94 123 ALA A CA 1
ATOM 986 C C . ALA A 1 123 ? -6.905 -0.863 4.639 1.00 90.94 123 ALA A C 1
ATOM 988 O O . ALA A 1 123 ? -5.848 -0.424 4.184 1.00 90.94 123 ALA A O 1
ATOM 989 N N . ASP A 1 124 ? -7.804 -0.092 5.248 1.00 90.88 124 ASP A N 1
ATOM 990 C CA . ASP A 1 124 ? -7.614 1.310 5.654 1.00 90.88 124 ASP A CA 1
ATOM 991 C C . ASP A 1 124 ? -8.355 1.607 6.972 1.00 90.88 124 ASP A C 1
ATOM 993 O O . ASP A 1 124 ? -8.998 2.644 7.144 1.00 90.88 124 ASP A O 1
ATOM 997 N N . ILE A 1 125 ? -8.375 0.645 7.904 1.00 90.88 125 ILE A N 1
ATOM 998 C CA . ILE A 1 125 ? -9.044 0.870 9.186 1.00 90.88 125 ILE A CA 1
ATOM 999 C C . ILE A 1 125 ? -8.254 1.895 10.011 1.00 90.88 125 ILE A C 1
ATOM 1001 O O . ILE A 1 125 ? -7.068 1.733 10.308 1.00 90.88 125 ILE A O 1
ATOM 1005 N N . SER A 1 126 ? -8.925 2.972 10.399 1.00 90.81 126 SER A N 1
ATOM 1006 C CA . SER A 1 126 ? -8.370 4.032 11.239 1.00 90.81 126 SER A CA 1
ATOM 1007 C C . SER A 1 126 ? -9.473 4.630 12.106 1.00 90.81 126 SER A C 1
ATOM 1009 O O . SER A 1 126 ? -10.657 4.408 11.849 1.00 90.81 126 SER A O 1
ATOM 1011 N N . TRP A 1 127 ? -9.110 5.403 13.131 1.00 90.94 127 TRP A N 1
ATOM 1012 C CA . TRP A 1 127 ? -10.103 6.040 14.004 1.00 90.94 127 TRP A CA 1
ATOM 1013 C C . TRP A 1 127 ? -11.034 7.017 13.266 1.00 90.94 127 TRP A C 1
ATOM 1015 O O . TRP A 1 127 ? -12.123 7.285 13.758 1.00 90.94 127 TRP A O 1
ATOM 1025 N N . GLU A 1 128 ? -10.631 7.548 12.107 1.00 90.75 128 GLU A N 1
ATOM 1026 C CA . GLU A 1 128 ? -11.468 8.433 11.276 1.00 90.75 128 GLU A CA 1
ATOM 1027 C C . GLU A 1 128 ? -12.583 7.653 10.566 1.00 90.75 128 GLU A C 1
ATOM 1029 O O . GLU A 1 128 ? -13.658 8.191 10.312 1.00 90.75 128 GLU A O 1
ATOM 1034 N N . ASN A 1 129 ? -12.342 6.363 10.322 1.00 91.75 129 ASN A N 1
ATOM 1035 C CA . ASN A 1 129 ? -13.222 5.473 9.572 1.00 91.75 129 ASN A CA 1
ATOM 1036 C C . ASN A 1 129 ? -14.155 4.653 10.482 1.00 91.75 129 ASN A C 1
ATOM 1038 O O . ASN A 1 129 ? -14.930 3.830 9.993 1.00 91.75 129 ASN A O 1
ATOM 1042 N N . ILE A 1 130 ? -14.113 4.876 11.802 1.00 92.81 130 ILE A N 1
ATOM 1043 C CA . ILE A 1 130 ? -14.965 4.205 12.792 1.00 92.81 130 ILE A CA 1
ATOM 1044 C C . ILE A 1 130 ? -15.867 5.239 13.463 1.00 92.81 130 ILE A C 1
ATOM 1046 O O . ILE A 1 130 ? -15.417 6.103 14.214 1.00 92.81 130 ILE A O 1
ATOM 1050 N N . LEU A 1 131 ? -17.169 5.113 13.232 1.00 91.62 131 LEU A N 1
ATOM 1051 C CA . LEU A 1 131 ? -18.182 5.946 13.862 1.00 91.62 131 LEU A CA 1
ATOM 1052 C C . LEU A 1 131 ? -18.633 5.303 15.172 1.00 91.62 131 LEU A C 1
ATOM 1054 O O . LEU A 1 131 ? -18.934 4.109 15.224 1.00 91.62 131 LEU A O 1
ATOM 1058 N N . VAL A 1 132 ? -18.695 6.105 16.233 1.00 94.44 132 VAL A N 1
ATOM 1059 C CA . VAL A 1 132 ? -19.070 5.671 17.583 1.00 94.44 132 VAL A CA 1
ATOM 1060 C C . VAL A 1 132 ? -20.136 6.611 18.138 1.00 94.44 132 VAL A C 1
ATOM 1062 O O . VAL A 1 132 ? -20.068 7.824 17.940 1.00 94.44 132 VAL A O 1
ATOM 1065 N N . ASP A 1 133 ? -21.122 6.066 18.845 1.00 92.00 133 ASP A N 1
ATOM 1066 C CA . ASP A 1 133 ? -22.046 6.862 19.656 1.00 92.00 133 ASP A CA 1
ATOM 1067 C C . ASP A 1 133 ? -21.305 7.380 20.904 1.00 92.00 133 ASP A C 1
ATOM 1069 O O . ASP A 1 133 ? -20.900 6.574 21.748 1.00 92.00 133 ASP A O 1
ATOM 1073 N N . PRO A 1 134 ? -21.142 8.705 21.073 1.00 92.62 134 PRO A N 1
ATOM 1074 C CA . PRO A 1 134 ? -20.360 9.272 22.170 1.00 92.62 134 PRO A CA 1
ATOM 1075 C C . PRO A 1 134 ? -20.985 9.049 23.555 1.00 92.62 134 PRO A C 1
ATOM 1077 O O . PRO A 1 134 ? -20.296 9.187 24.562 1.00 92.62 134 PRO A O 1
ATOM 1080 N N . THR A 1 135 ? -22.276 8.717 23.625 1.00 95.75 135 THR A N 1
ATOM 1081 C CA . THR A 1 135 ? -22.989 8.479 24.887 1.00 95.75 135 THR A CA 1
ATOM 1082 C C . THR A 1 135 ? -22.821 7.038 25.353 1.00 95.75 135 THR A C 1
ATOM 1084 O O . THR A 1 135 ? -22.699 6.784 26.550 1.00 95.75 135 THR A O 1
ATOM 1087 N N . THR A 1 136 ? -22.833 6.087 24.416 1.00 95.31 136 THR A N 1
ATOM 1088 C CA . THR A 1 136 ? -22.825 4.648 24.730 1.00 95.31 136 THR A CA 1
ATOM 1089 C C . THR A 1 136 ? -21.480 3.972 24.477 1.00 95.31 136 THR A C 1
ATOM 1091 O O . THR A 1 136 ? -21.256 2.875 24.982 1.00 95.31 136 THR A O 1
ATOM 1094 N N . GLY A 1 137 ? -20.591 4.590 23.695 1.00 87.88 137 GLY A N 1
ATOM 1095 C CA . GLY A 1 137 ? -19.329 3.994 23.249 1.00 87.88 137 GLY A CA 1
ATOM 1096 C C . GLY A 1 137 ? -19.499 2.889 22.200 1.00 87.88 137 GLY A C 1
ATOM 1097 O O . GLY A 1 137 ? -18.529 2.214 21.864 1.00 87.88 137 GLY A O 1
ATOM 1098 N N . SER A 1 138 ? -20.714 2.684 21.679 1.00 89.62 138 SER A N 1
ATOM 1099 C CA . SER A 1 138 ? -20.993 1.636 20.691 1.00 89.62 138 SER A CA 1
ATOM 1100 C C . SER A 1 138 ? -20.552 2.065 19.296 1.00 89.62 138 SER A C 1
ATOM 1102 O O . SER A 1 138 ? -20.852 3.181 18.874 1.00 89.62 138 SER A O 1
ATOM 1104 N N . VAL A 1 139 ? -19.905 1.165 18.550 1.00 93.25 139 VAL A N 1
ATOM 1105 C CA . VAL A 1 139 ? -19.630 1.379 17.122 1.00 93.25 139 VAL A CA 1
ATOM 1106 C C . VAL A 1 139 ? -20.958 1.432 16.369 1.00 93.25 139 VAL A C 1
ATOM 1108 O O . VAL A 1 139 ? -21.736 0.479 16.400 1.00 93.25 139 VAL A O 1
ATOM 1111 N N . THR A 1 140 ? -21.220 2.549 15.699 1.00 94.94 140 THR A N 1
ATOM 1112 C CA . THR A 1 140 ? -22.434 2.785 14.905 1.00 94.94 140 THR A CA 1
ATOM 1113 C C . THR A 1 140 ? -22.207 2.553 13.416 1.00 94.94 140 THR A C 1
ATOM 1115 O O . THR A 1 140 ? -23.166 2.301 12.687 1.00 94.94 140 THR A O 1
ATOM 1118 N N . GLY A 1 141 ? -20.955 2.591 12.956 1.00 92.38 141 GLY A N 1
ATOM 1119 C CA . GLY A 1 141 ? -20.614 2.310 11.568 1.00 92.38 141 GLY A CA 1
ATOM 1120 C C . GLY A 1 141 ? -19.114 2.260 11.314 1.00 92.38 141 GLY A C 1
ATOM 1121 O O . GLY A 1 141 ? -18.321 2.811 12.072 1.00 92.38 141 GLY A O 1
ATOM 1122 N N . ILE A 1 142 ? -18.746 1.604 10.218 1.00 93.12 142 ILE A N 1
ATOM 1123 C CA . ILE A 1 142 ? -17.402 1.633 9.638 1.00 93.12 142 ILE A CA 1
ATOM 1124 C C . ILE A 1 142 ? -17.565 2.125 8.201 1.00 93.12 142 ILE A C 1
ATOM 1126 O O . ILE A 1 142 ? -18.440 1.633 7.479 1.00 93.12 142 ILE A O 1
ATOM 1130 N N . VAL A 1 143 ? -16.770 3.113 7.807 1.00 87.25 143 VAL A N 1
ATOM 1131 C CA . VAL A 1 143 ? -16.874 3.817 6.521 1.00 87.25 143 VAL A CA 1
ATOM 1132 C C . VAL A 1 143 ? -15.553 3.754 5.760 1.00 87.25 143 VAL A C 1
ATOM 1134 O O . VAL A 1 143 ? -14.544 3.378 6.331 1.00 87.25 143 VAL A O 1
ATOM 1137 N N . ASP A 1 144 ? -15.572 4.165 4.491 1.00 86.75 144 ASP A N 1
ATOM 1138 C CA . ASP A 1 144 ? -14.381 4.258 3.631 1.00 86.75 144 ASP A CA 1
ATOM 1139 C C . ASP A 1 144 ? -13.745 2.911 3.230 1.00 86.75 144 ASP A C 1
ATOM 1141 O O . ASP A 1 144 ? -12.553 2.650 3.362 1.00 86.75 144 ASP A O 1
ATOM 1145 N N . TRP A 1 145 ? -14.580 2.024 2.686 1.00 90.06 145 TRP A N 1
ATOM 1146 C CA . TRP A 1 145 ? -14.204 0.666 2.273 1.00 90.06 145 TRP A CA 1
ATOM 1147 C C . TRP A 1 145 ? -13.475 0.598 0.917 1.00 90.06 145 TRP A C 1
ATOM 1149 O O . TRP A 1 145 ? -13.427 -0.470 0.306 1.00 90.06 145 TRP A O 1
ATOM 1159 N N . GLU A 1 146 ? -12.944 1.704 0.389 1.00 85.00 146 GLU A N 1
ATOM 1160 C CA . GLU A 1 146 ? -12.380 1.740 -0.972 1.00 85.00 146 GLU A CA 1
ATOM 1161 C C . GLU A 1 146 ? -11.137 0.851 -1.147 1.00 85.00 146 GLU A C 1
ATOM 1163 O O . GLU A 1 146 ? -10.877 0.347 -2.241 1.00 85.00 146 GLU A O 1
ATOM 1168 N N . MET A 1 147 ? -10.412 0.606 -0.052 1.00 86.06 147 MET A N 1
ATOM 1169 C CA . MET A 1 147 ? -9.231 -0.260 -0.013 1.00 86.06 147 MET A CA 1
ATOM 1170 C C . MET A 1 147 ? -9.564 -1.719 0.334 1.00 86.06 147 MET A C 1
ATOM 1172 O O . MET A 1 147 ? -8.674 -2.577 0.323 1.00 86.06 147 MET A O 1
ATOM 1176 N N . ALA A 1 148 ? -10.832 -2.020 0.632 1.00 88.75 148 ALA A N 1
ATOM 1177 C CA . ALA A 1 148 ? -11.234 -3.310 1.166 1.00 88.75 148 ALA A CA 1
ATOM 1178 C C . ALA A 1 148 ? -11.031 -4.453 0.164 1.00 88.75 148 ALA A C 1
ATOM 1180 O O . ALA A 1 148 ? -11.207 -4.316 -1.049 1.00 88.75 148 ALA A O 1
ATOM 1181 N N . GLY A 1 149 ? -10.687 -5.629 0.683 1.00 92.75 149 GLY A N 1
ATOM 1182 C CA . GLY A 1 149 ? -10.418 -6.795 -0.147 1.00 92.75 149 GLY A CA 1
ATOM 1183 C C . GLY A 1 149 ? -10.126 -8.054 0.651 1.00 92.75 149 GLY A C 1
ATOM 1184 O O . GLY A 1 149 ? -10.186 -8.070 1.878 1.00 92.75 149 GLY A O 1
ATOM 1185 N N . PHE A 1 150 ? -9.812 -9.132 -0.062 1.00 91.69 150 PHE A N 1
ATOM 1186 C CA . PHE A 1 150 ? -9.373 -10.386 0.542 1.00 91.69 150 PHE A CA 1
ATOM 1187 C C . PHE A 1 150 ? -7.853 -10.384 0.669 1.00 91.69 150 PHE A C 1
ATOM 1189 O O . PHE A 1 150 ? -7.143 -10.447 -0.336 1.00 91.69 150 PHE A O 1
ATOM 1196 N N . TRP A 1 151 ? -7.374 -10.318 1.906 1.00 93.56 151 TRP A N 1
ATOM 1197 C CA . TRP A 1 151 ? -5.963 -10.170 2.244 1.00 93.56 151 TRP A CA 1
ATOM 1198 C C . TRP A 1 151 ? -5.540 -11.223 3.276 1.00 93.56 151 TRP A C 1
ATOM 1200 O O . TRP A 1 151 ? -6.394 -11.795 3.955 1.00 93.56 151 TRP A O 1
ATOM 1210 N N . PRO A 1 152 ? -4.237 -11.510 3.419 1.00 93.62 152 PRO A N 1
ATOM 1211 C CA . PRO A 1 152 ? -3.750 -12.316 4.535 1.00 93.62 152 PRO A CA 1
ATOM 1212 C C . PRO A 1 152 ? -4.169 -11.728 5.891 1.00 93.62 152 PRO A C 1
ATOM 1214 O O . PRO A 1 152 ? -4.196 -10.508 6.041 1.00 93.62 152 PRO A O 1
ATOM 1217 N N . GLU A 1 153 ? -4.412 -12.578 6.894 1.00 92.00 153 GLU A N 1
ATOM 1218 C CA . GLU A 1 153 ? -4.905 -12.168 8.226 1.00 92.00 153 GLU A CA 1
ATOM 1219 C C . GLU A 1 153 ? -4.090 -11.049 8.907 1.00 92.00 153 GLU A C 1
ATOM 1221 O O . GLU A 1 153 ? -4.627 -10.276 9.697 1.00 92.00 153 GLU A O 1
ATOM 1226 N N . TRP A 1 154 ? -2.802 -10.925 8.579 1.00 92.44 154 TRP A N 1
ATOM 1227 C CA . TRP A 1 154 ? -1.904 -9.914 9.141 1.00 92.44 154 TRP A CA 1
ATOM 1228 C C . TRP A 1 154 ? -2.055 -8.519 8.516 1.00 92.44 154 TRP A C 1
ATOM 1230 O O . TRP A 1 154 ? -1.560 -7.536 9.074 1.00 92.44 154 TRP A O 1
ATOM 1240 N N . TRP A 1 155 ? -2.718 -8.417 7.362 1.00 92.69 155 TRP A N 1
ATOM 1241 C CA . TRP A 1 155 ? -2.774 -7.200 6.553 1.00 92.69 155 TRP A CA 1
ATOM 1242 C C . TRP A 1 155 ? -3.512 -6.058 7.252 1.00 92.69 155 TRP A C 1
ATOM 1244 O O . TRP A 1 155 ? -3.032 -4.926 7.253 1.00 92.69 155 TRP A O 1
ATOM 1254 N N . GLU A 1 156 ? -4.638 -6.350 7.909 1.00 92.56 156 GLU A N 1
ATOM 1255 C CA . GLU A 1 156 ? -5.422 -5.328 8.614 1.00 92.56 156 GLU A CA 1
ATOM 1256 C C . GLU A 1 156 ? -4.595 -4.656 9.716 1.00 92.56 156 GLU A C 1
ATOM 1258 O O . GLU A 1 156 ? -4.529 -3.432 9.789 1.00 92.56 156 GLU A O 1
ATOM 1263 N N . TYR A 1 157 ? -3.892 -5.452 10.532 1.00 92.19 157 TYR A N 1
ATOM 1264 C CA . TYR A 1 157 ? -3.038 -4.939 11.608 1.00 92.19 157 TYR A CA 1
ATOM 1265 C C . TYR A 1 157 ? -1.927 -4.040 11.055 1.00 92.19 157 TYR A C 1
ATOM 1267 O O . TYR A 1 157 ? -1.680 -2.946 11.569 1.00 92.19 157 TYR A O 1
ATOM 1275 N N . ARG A 1 158 ? -1.295 -4.466 9.953 1.00 90.50 158 ARG A N 1
ATOM 1276 C CA . ARG A 1 158 ? -0.245 -3.697 9.285 1.00 90.50 158 ARG A CA 1
ATOM 1277 C C . ARG A 1 158 ? -0.747 -2.337 8.794 1.00 90.50 158 ARG A C 1
ATOM 1279 O O . ARG A 1 158 ? -0.063 -1.327 9.008 1.00 90.50 158 ARG A O 1
ATOM 1286 N N . LYS A 1 159 ? -1.902 -2.296 8.123 1.00 89.12 159 LYS A N 1
ATOM 1287 C CA . LYS A 1 159 ? -2.457 -1.046 7.580 1.00 89.12 159 LYS A CA 1
ATOM 1288 C C . LYS A 1 159 ? -2.986 -0.127 8.680 1.00 89.12 159 LYS A C 1
ATOM 1290 O O . LYS A 1 159 ? -2.758 1.076 8.596 1.00 89.12 159 LYS A O 1
ATOM 1295 N N . ALA A 1 160 ? -3.557 -0.685 9.747 1.00 90.12 160 ALA A N 1
ATOM 1296 C CA . ALA A 1 160 ? -4.018 0.083 10.901 1.00 90.12 160 ALA A CA 1
ATOM 1297 C C . ALA A 1 160 ? -2.874 0.786 11.659 1.00 90.12 160 ALA A C 1
ATOM 1299 O O . ALA A 1 160 ? -3.061 1.884 12.190 1.00 90.12 160 ALA A O 1
ATOM 1300 N N . LEU A 1 161 ? -1.689 0.159 11.726 1.00 86.06 161 LEU A N 1
ATOM 1301 C CA . 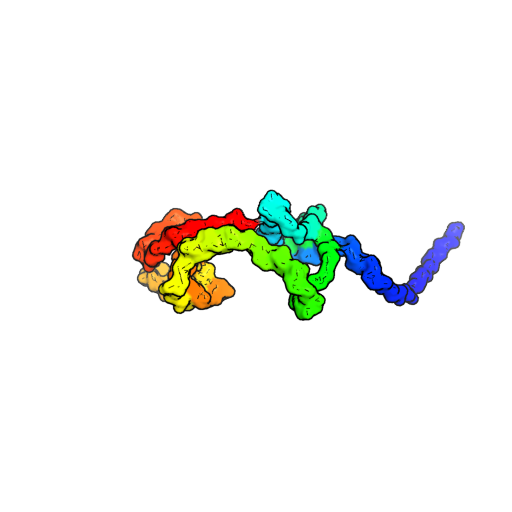LEU A 1 161 ? -0.537 0.674 12.474 1.00 86.06 161 LEU A CA 1
ATOM 1302 C C . LEU A 1 161 ? 0.217 1.809 11.772 1.00 86.06 161 LEU A C 1
ATOM 1304 O O . LEU A 1 161 ? 0.537 2.813 12.420 1.00 86.06 161 LEU A O 1
ATOM 1308 N N . PHE A 1 162 ? 0.570 1.645 10.491 1.00 68.12 162 PHE A N 1
ATOM 1309 C CA . PHE A 1 162 ? 1.425 2.603 9.779 1.00 68.12 162 PHE A CA 1
ATOM 1310 C C . PHE A 1 162 ? 0.805 3.039 8.450 1.00 68.12 162 PHE A C 1
ATOM 1312 O O . PHE A 1 162 ? 1.030 2.431 7.402 1.00 68.12 162 PHE A O 1
ATOM 1319 N N . GLY A 1 163 ? 0.050 4.134 8.534 1.00 64.00 163 GLY A N 1
ATOM 1320 C CA . GLY A 1 163 ? -0.273 5.048 7.439 1.00 64.00 163 GLY A CA 1
ATOM 1321 C C . GLY A 1 163 ? 0.146 6.480 7.806 1.00 64.00 163 GLY A C 1
ATOM 1322 O O . GLY A 1 163 ? 0.779 6.699 8.842 1.00 64.00 163 GLY A O 1
ATOM 1323 N N . SER A 1 164 ? -0.249 7.476 7.008 1.00 59.22 164 SER A N 1
ATOM 1324 C CA . SER A 1 164 ? -0.037 8.913 7.304 1.00 59.22 164 SER A CA 1
ATOM 1325 C C . SER A 1 164 ? -0.633 9.353 8.652 1.00 59.22 164 SER A C 1
ATOM 1327 O O . SER A 1 164 ? -0.250 10.376 9.216 1.00 59.22 164 SER A O 1
ATOM 1329 N N . ARG A 1 165 ? -1.540 8.539 9.196 1.00 66.94 165 ARG A N 1
ATOM 1330 C CA . ARG A 1 165 ? -2.307 8.746 10.420 1.00 66.94 165 ARG A CA 1
ATOM 1331 C C . ARG A 1 165 ? -1.793 7.851 11.553 1.00 66.94 165 ARG A C 1
ATOM 1333 O O . ARG A 1 165 ? -2.546 7.093 12.142 1.00 66.94 165 ARG A O 1
ATOM 1340 N N . SER A 1 166 ? -0.501 7.853 11.864 1.00 73.38 166 SER A N 1
ATOM 1341 C CA . SER A 1 166 ? 0.024 6.985 12.931 1.00 73.38 166 SER A CA 1
ATOM 1342 C C . SER A 1 166 ? 0.151 7.745 14.258 1.00 73.38 166 SER A C 1
ATOM 1344 O O . SER A 1 166 ? 1.012 8.612 14.396 1.00 73.38 166 SER A O 1
ATOM 1346 N N . GLN A 1 167 ? -0.704 7.432 15.241 1.00 84.62 167 GLN A N 1
ATOM 1347 C CA . GLN A 1 167 ? -0.765 8.122 16.542 1.00 84.62 167 GLN A CA 1
ATOM 1348 C C . GLN A 1 167 ? -0.468 7.173 17.717 1.00 84.62 167 GLN A C 1
ATOM 1350 O O . GLN A 1 167 ? -0.940 6.036 17.694 1.00 84.62 167 GLN A O 1
ATOM 1355 N N . PRO A 1 168 ? 0.278 7.601 18.763 1.00 89.56 168 PRO A N 1
ATOM 1356 C CA . PRO A 1 168 ? 0.630 6.737 19.896 1.00 89.56 168 PRO A CA 1
ATOM 1357 C C . PRO A 1 168 ? -0.580 6.073 20.566 1.00 89.56 168 PRO A C 1
ATOM 1359 O O . PRO A 1 168 ? -0.616 4.853 20.678 1.00 89.56 168 PRO A O 1
ATOM 1362 N N . TRP A 1 169 ? -1.610 6.858 20.897 1.00 91.81 169 TRP A N 1
ATOM 1363 C CA . TRP A 1 169 ? -2.819 6.359 21.562 1.00 91.81 169 TRP A CA 1
ATOM 1364 C C . TRP A 1 169 ? -3.581 5.322 20.720 1.00 91.81 169 TRP A C 1
ATOM 1366 O O . TRP A 1 169 ? -4.152 4.381 21.260 1.00 91.81 169 TRP A O 1
ATOM 1376 N N . TRP A 1 170 ? -3.570 5.465 19.391 1.00 91.06 170 TRP A N 1
ATOM 1377 C CA . TRP A 1 170 ? -4.214 4.520 18.481 1.00 91.06 170 TRP A CA 1
ATOM 1378 C C . TRP A 1 170 ? -3.454 3.197 18.422 1.00 91.06 170 TRP A C 1
ATOM 1380 O O . TRP A 1 170 ? -4.060 2.132 18.502 1.00 91.06 170 TRP A O 1
ATOM 1390 N N . ARG A 1 171 ? -2.117 3.249 18.366 1.00 89.12 171 ARG A N 1
ATOM 1391 C CA . ARG A 1 171 ? -1.275 2.044 18.426 1.00 89.12 171 ARG A CA 1
ATOM 1392 C C . ARG A 1 171 ? -1.506 1.264 19.718 1.00 89.12 171 ARG A C 1
ATOM 1394 O O . ARG A 1 171 ? -1.575 0.039 19.675 1.00 89.12 171 ARG A O 1
ATOM 1401 N N . ASP A 1 172 ? -1.661 1.964 20.840 1.00 90.94 172 ASP A N 1
ATOM 1402 C CA . ASP A 1 172 ? -1.951 1.333 22.129 1.00 90.94 172 ASP A CA 1
ATOM 1403 C C . ASP A 1 172 ? -3.307 0.617 22.124 1.00 90.94 172 ASP A C 1
ATOM 1405 O O . ASP A 1 172 ? -3.427 -0.462 22.704 1.00 90.94 172 ASP A O 1
ATOM 1409 N N . ILE A 1 173 ? -4.318 1.171 21.445 1.00 91.12 173 ILE A N 1
ATOM 1410 C CA . ILE A 1 173 ? -5.611 0.500 21.246 1.00 91.12 173 ILE A CA 1
ATOM 1411 C C . ILE A 1 173 ? -5.434 -0.735 20.363 1.00 91.12 173 ILE A C 1
ATOM 1413 O O . ILE A 1 173 ? -5.843 -1.821 20.762 1.00 91.12 173 ILE A O 1
ATOM 1417 N N . LEU A 1 174 ? -4.791 -0.604 19.198 1.00 91.56 174 LEU A N 1
ATOM 1418 C CA . LEU A 1 174 ? -4.597 -1.718 18.262 1.00 91.56 174 LEU A CA 1
ATOM 1419 C C . LEU A 1 174 ? -3.909 -2.919 18.916 1.00 91.56 174 LEU A C 1
ATOM 1421 O O . LEU A 1 174 ? -4.343 -4.048 18.708 1.00 91.56 174 LEU A O 1
ATOM 1425 N N . LYS A 1 175 ? -2.901 -2.681 19.762 1.00 89.94 175 LYS A N 1
ATOM 1426 C CA . LYS A 1 175 ? -2.222 -3.733 20.537 1.00 89.94 175 LYS A CA 1
ATOM 1427 C C . LYS A 1 175 ? -3.131 -4.460 21.529 1.00 89.94 175 LYS A C 1
ATOM 1429 O O . LYS A 1 175 ? -2.854 -5.597 21.891 1.00 89.94 175 LYS A O 1
ATOM 1434 N N . GLN A 1 176 ? -4.205 -3.818 21.985 1.00 91.62 176 GLN A N 1
ATOM 1435 C CA . GLN A 1 176 ? -5.179 -4.433 22.888 1.00 91.62 176 GLN A CA 1
ATOM 1436 C C . GLN A 1 176 ? -6.242 -5.244 22.141 1.00 91.62 176 GLN A C 1
ATOM 1438 O O . GLN A 1 176 ? -6.751 -6.218 22.692 1.00 91.62 176 GLN A O 1
ATOM 1443 N N . ILE A 1 177 ? -6.606 -4.836 20.919 1.00 91.44 177 ILE A N 1
ATOM 1444 C CA . ILE A 1 177 ? -7.761 -5.399 20.198 1.00 91.44 177 ILE A CA 1
ATOM 1445 C C . ILE A 1 177 ? -7.394 -6.320 19.030 1.00 91.44 177 ILE A C 1
ATOM 1447 O O . ILE A 1 177 ? -8.224 -7.127 18.614 1.00 91.44 177 ILE A O 1
ATOM 1451 N N . MET A 1 178 ? -6.178 -6.221 18.494 1.00 92.00 178 MET A N 1
ATOM 1452 C CA . MET A 1 178 ? -5.725 -7.000 17.343 1.00 92.00 178 MET A CA 1
ATOM 1453 C C . MET A 1 178 ? -4.564 -7.918 17.714 1.00 92.00 178 MET A C 1
ATOM 1455 O O . MET A 1 178 ? -3.752 -7.619 18.585 1.00 92.00 178 MET A O 1
ATOM 1459 N N . LYS A 1 179 ? -4.466 -9.043 17.001 1.00 91.06 179 LYS A N 1
ATOM 1460 C CA . LYS A 1 179 ? -3.305 -9.929 17.070 1.00 91.06 179 LYS A CA 1
ATOM 1461 C C . LYS A 1 179 ? -2.112 -9.240 16.414 1.00 91.06 179 LYS A C 1
ATOM 1463 O O . LYS A 1 179 ? -2.211 -8.768 15.284 1.00 91.06 179 LYS A O 1
ATOM 1468 N N . GLU A 1 180 ? -0.988 -9.207 17.117 1.00 91.81 180 GLU A N 1
ATOM 1469 C CA . GLU A 1 180 ? 0.223 -8.569 16.612 1.00 91.81 180 GLU A CA 1
ATOM 1470 C C . GLU A 1 180 ? 0.910 -9.432 15.545 1.00 91.81 180 GLU A C 1
ATOM 1472 O O . GLU A 1 180 ? 1.063 -10.648 15.692 1.00 91.81 180 GLU A O 1
ATOM 1477 N N . HIS A 1 181 ? 1.341 -8.779 14.467 1.00 90.56 181 HIS A N 1
ATOM 1478 C CA . HIS A 1 181 ? 2.032 -9.387 13.329 1.00 90.56 181 HIS A CA 1
ATOM 1479 C C . HIS A 1 181 ? 3.318 -8.616 12.995 1.00 90.56 181 HIS A C 1
ATOM 1481 O O . HIS A 1 181 ? 3.520 -8.171 11.864 1.00 90.56 181 HIS A O 1
ATOM 1487 N N . GLU A 1 182 ? 4.182 -8.420 13.998 1.00 87.19 182 GLU A N 1
ATOM 1488 C CA . GLU A 1 182 ? 5.393 -7.585 13.904 1.00 87.19 182 GLU A CA 1
ATOM 1489 C C . GLU A 1 182 ? 6.308 -8.006 12.747 1.00 87.19 182 GLU A C 1
ATOM 1491 O O . GLU A 1 182 ? 6.631 -7.194 11.890 1.00 87.19 182 GLU A O 1
ATOM 1496 N N . SER A 1 183 ? 6.644 -9.296 12.647 1.00 88.94 183 SER A N 1
ATOM 1497 C CA . SER A 1 183 ? 7.541 -9.793 11.590 1.00 88.94 183 SER A CA 1
ATOM 1498 C C . SER A 1 183 ? 7.008 -9.572 10.168 1.00 88.94 183 SER A C 1
ATOM 1500 O O . SER A 1 183 ? 7.770 -9.194 9.281 1.00 88.94 183 SER A O 1
ATOM 1502 N N . GLN A 1 184 ? 5.706 -9.772 9.929 1.00 90.94 184 GLN A N 1
ATOM 1503 C CA . GLN A 1 184 ? 5.093 -9.490 8.623 1.00 90.94 184 GLN A CA 1
ATOM 1504 C C . GLN A 1 184 ? 5.069 -7.985 8.366 1.00 90.94 184 GLN A C 1
ATOM 1506 O O . GLN A 1 184 ? 5.311 -7.542 7.246 1.00 90.94 184 GLN A O 1
ATOM 1511 N N . THR A 1 185 ? 4.826 -7.209 9.420 1.00 87.31 185 THR A N 1
ATOM 1512 C CA . THR A 1 185 ? 4.780 -5.754 9.351 1.00 87.31 185 THR A CA 1
ATOM 1513 C C . THR A 1 185 ? 6.136 -5.161 8.994 1.00 87.31 185 THR A C 1
ATOM 1515 O O . THR A 1 185 ? 6.206 -4.306 8.120 1.00 87.31 185 THR A O 1
ATOM 1518 N N . GLU A 1 186 ? 7.218 -5.642 9.603 1.00 87.44 186 GLU A N 1
ATOM 1519 C CA . GLU A 1 186 ? 8.589 -5.245 9.267 1.00 87.44 186 GLU A CA 1
ATOM 1520 C C . GLU A 1 186 ? 8.944 -5.580 7.821 1.00 87.44 186 GLU A C 1
ATOM 1522 O O . GLU A 1 186 ? 9.500 -4.748 7.110 1.00 87.44 186 GLU A O 1
ATOM 1527 N N . VAL A 1 187 ? 8.580 -6.778 7.360 1.00 88.06 187 VAL A N 1
ATOM 1528 C CA . VAL A 1 187 ? 8.810 -7.189 5.971 1.00 88.06 187 VAL A CA 1
ATOM 1529 C C . VAL A 1 187 ? 8.056 -6.299 4.992 1.00 88.06 187 VAL A C 1
ATOM 1531 O O . VAL A 1 187 ? 8.615 -5.918 3.969 1.00 88.06 187 VAL A O 1
ATOM 1534 N N . ASP A 1 188 ? 6.805 -5.966 5.292 1.00 86.81 188 ASP A N 1
ATOM 1535 C CA . ASP A 1 188 ? 5.999 -5.081 4.459 1.00 86.81 188 ASP A CA 1
ATOM 1536 C C . ASP A 1 188 ? 6.513 -3.631 4.485 1.00 86.81 188 ASP A C 1
ATOM 1538 O O . ASP A 1 188 ? 6.610 -3.007 3.435 1.00 86.81 188 ASP A O 1
ATOM 1542 N N . MET A 1 189 ? 6.943 -3.114 5.644 1.00 81.50 189 MET A N 1
ATOM 1543 C CA . MET A 1 189 ? 7.619 -1.811 5.743 1.00 81.50 189 MET A CA 1
ATOM 1544 C C . MET A 1 189 ? 8.904 -1.774 4.911 1.00 81.50 189 MET A C 1
ATOM 1546 O O . MET A 1 189 ? 9.114 -0.825 4.159 1.00 81.50 189 MET A O 1
ATOM 1550 N N . ASP A 1 190 ? 9.732 -2.819 4.990 1.00 80.38 190 ASP A N 1
ATOM 1551 C CA . ASP A 1 190 ? 10.922 -2.949 4.149 1.00 80.38 190 ASP A CA 1
ATOM 1552 C C . ASP A 1 190 ? 10.550 -2.905 2.658 1.00 80.38 190 ASP A C 1
ATOM 1554 O O . ASP A 1 190 ? 11.280 -2.308 1.872 1.00 80.38 190 ASP A O 1
ATOM 1558 N N . ILE A 1 191 ? 9.441 -3.547 2.262 1.00 77.81 191 ILE A N 1
ATOM 1559 C CA . ILE A 1 191 ? 8.952 -3.570 0.875 1.00 77.81 191 ILE A CA 1
ATOM 1560 C C . ILE A 1 191 ? 8.433 -2.190 0.440 1.00 77.81 191 ILE A C 1
ATOM 1562 O O . ILE A 1 191 ? 8.747 -1.766 -0.669 1.00 77.81 191 ILE A O 1
ATOM 1566 N N . GLU A 1 192 ? 7.669 -1.490 1.286 1.00 70.69 192 GLU A N 1
ATOM 1567 C CA . GLU A 1 192 ? 7.143 -0.140 1.010 1.00 70.69 192 GLU A CA 1
ATOM 1568 C C . GLU A 1 192 ? 8.254 0.926 0.906 1.00 70.69 192 GLU A C 1
ATOM 1570 O O . GLU A 1 192 ? 8.027 1.991 0.337 1.00 70.69 192 GLU A O 1
ATOM 1575 N N . MET A 1 193 ? 9.450 0.655 1.440 1.00 62.28 193 MET A N 1
ATOM 1576 C CA . MET A 1 193 ? 10.622 1.539 1.363 1.00 62.28 193 MET A CA 1
ATOM 1577 C C . MET A 1 193 ? 11.481 1.350 0.088 1.00 62.28 193 MET A C 1
ATOM 1579 O O . MET A 1 193 ? 12.579 1.919 0.001 1.00 62.28 193 MET A O 1
ATOM 1583 N N . PHE A 1 194 ? 11.000 0.569 -0.890 1.00 51.41 194 PHE A N 1
ATOM 1584 C CA . PHE A 1 194 ? 11.526 0.503 -2.266 1.00 51.41 194 PHE A CA 1
ATOM 1585 C C . PHE A 1 194 ? 10.640 1.252 -3.265 1.00 51.41 194 PHE A C 1
ATOM 1587 O O . PHE A 1 194 ? 11.174 1.613 -4.339 1.00 51.41 194 PHE A O 1
#

Foldseek 3Di:
DDDDDDDDDDDDDDPDDPVPVQWAWDKDKDQLLVVVVVVVVQVVCVVPHPDDDWAWDDWFNDPDSRDMIMTTTTDDDDDDCVVCVVVDDPVVCVVVVCVVPVVLVVVLVVLDDPPFDFDWALLQDEPVQWDADPVPRDTPGGDDSPVIDTDGLQRNLLNHCDDVPHDPVSNVVSVVPDDDDPSNSVSVVVVVVD

InterPro domains:
  IPR002575 Aminoglycoside phosphotransferase [PF01636] (119-161)
  IPR011009 Protein kinase-like domain superfamily [SSF56112] (31-176)
  IPR051678 Aminoglycoside Phosphotransferase Enzymes [PTHR21310] (113-181)